Protein AF-0000000073453516 (afdb_homodimer)

pLDDT: mean 95.06, std 8.77, range [38.09, 98.88]

Nearest PDB structures (foldseek):
  3bzq-assembly1_A  TM=5.764E-01  e=5.643E-01  Mycobacterium tuberculosis H37Rv
  7alz-assembly1_B  TM=4.318E-01  e=1.010E-01  Komagataeibacter europaeus
  5fr7-assembly1_B  TM=3.869E-01  e=1.940E-01  Erwinia amylovora CFBP1430
  7qri-assembly1_B  TM=5.123E-01  e=1.961E+00  Homo sapiens
  7a1d-assembly1_A  TM=3.046E-01  e=2.184E-01  Mycolicibacterium smegmatis MC2 155

Sequence (218 aa):
MNHGVCSVSIKRNLRVAIQGRPSRGVGMEEIMFESLDQNGIALNMAEVAILPEEVPLFTKKLVDQGIIISALHNHWIFTEPNILYIHFQSVEPPLTFAKKTAAALSVLRMNHGVCSVSIKRNLRVAIQGRPSRGVGMEEIMFESLDQNGIALNMAEVAILPEEVPLFTKKLVDQGIIISALHNHWIFTEPNILYIHFQSVEPPLTFAKKTAAALSVLR

Foldseek 3Di:
DPPFKDKDKAADPDFKDAPRHTDRPPQIKMKMWGDQDPVQKTKIKIKGKADPVLPPQLVVLCVVLVWAWDDKACDGPRMVPDIIMTMTIDIGHPVSVVVSNVRSCVSPD/DPPFKDKDKAADPDFKDAPRHTDRPPQIKMKMWGDQDPVQKTKIKIKGKADPVLPVQLVVLCVVLVWAWDDKACDGPRMVPDIIMTMTIDIGHPVSVVVSNVRSCVSPD

Organism: Bacillus licheniformis (strain ATCC 14580 / DSM 13 / JCM 2505 / CCUG 7422 / NBRC 12200 / NCIMB 9375 / NCTC 10341 / NRRL NRS-1264 / Gibson 46) (NCBI:txid279010)

Secondary structure (DSSP, 8-state):
-BTTEEEEEEE-S--EEETTEEESSSSEEEEEEE---TTS-EEEEEEEEE-GGGHHHHHHHHHHTTPEEEEEE-S-SSEES--EEEEEEEEE-HHHHHHHHHHHHTT--/-BTTEEEEEEE-S--EEETTEEESSSSEEEEEEE---TTS-EEEEEEEEE-GGGHHHHHHHHHHTTPEEEEEE-S-SSEES--EEEEEEEEE-HHHHHHHHHHHHTT--

Solvent-accessible surface area (backbone atoms only — not comparable to full-atom values): 11783 Å² total; per-residue (Å²): 113,63,94,59,32,39,74,49,76,45,81,48,91,51,82,36,23,44,77,85,36,64,43,81,81,69,30,34,33,40,40,38,40,27,56,66,45,95,85,51,36,18,44,35,39,36,39,36,49,40,46,74,85,49,45,69,62,42,52,50,40,33,49,74,63,69,45,46,75,40,31,76,45,57,58,64,60,64,44,42,62,68,55,34,35,40,23,33,41,51,78,43,38,60,67,60,53,51,50,49,49,51,61,27,53,67,79,57,124,114,61,94,58,33,41,75,49,76,45,80,49,91,51,82,36,24,44,78,85,35,64,45,80,81,70,32,34,29,38,41,36,41,27,57,67,45,94,86,53,38,17,43,35,40,36,39,35,48,40,46,73,87,49,45,67,61,42,51,50,40,33,50,73,63,69,44,44,75,42,33,75,46,57,59,64,60,64,44,42,62,69,55,32,34,40,22,33,40,51,78,44,37,60,67,60,51,51,51,48,49,51,60,27,52,66,78,57,125

Radius of gyration: 17.34 Å; Cα contacts (8 Å, |Δi|>4): 447; chains: 2; bounding box: 36×48×37 Å

Structure (mmCIF, N/CA/C/O backbone):
data_AF-0000000073453516-model_v1
#
loop_
_entity.id
_entity.type
_entity.pdbx_description
1 polymer 'DUF1259 domain-containing protein'
#
loop_
_atom_site.group_PDB
_atom_site.id
_atom_site.type_symbol
_atom_site.label_atom_id
_atom_site.label_alt_id
_atom_site.label_comp_id
_atom_site.label_asym_id
_atom_site.label_entity_id
_atom_site.label_seq_id
_atom_site.pdbx_PDB_ins_code
_atom_site.Cartn_x
_atom_site.Cartn_y
_atom_site.Cartn_z
_atom_site.occupancy
_atom_site.B_iso_or_equiv
_atom_site.auth_seq_id
_atom_site.auth_comp_id
_atom_site.auth_asym_id
_atom_site.auth_atom_id
_atom_site.pdbx_PDB_model_num
ATOM 1 N N . MET A 1 1 ? 2.182 -0.282 -21.312 1 38.34 1 MET A N 1
ATOM 2 C CA . MET A 1 1 ? 3.211 -0.74 -20.375 1 38.34 1 MET A CA 1
ATOM 3 C C . MET A 1 1 ? 4.148 0.401 -20 1 38.34 1 MET A C 1
ATOM 5 O O . MET A 1 1 ? 4.727 1.051 -20.875 1 38.34 1 MET A O 1
ATOM 9 N N . ASN A 1 2 ? 4.074 0.951 -18.859 1 48.53 2 ASN A N 1
ATOM 10 C CA . ASN A 1 2 ? 4.914 2.086 -18.5 1 48.53 2 ASN A CA 1
ATOM 11 C C . ASN A 1 2 ? 6.211 1.633 -17.828 1 48.53 2 ASN A C 1
ATOM 13 O O . ASN A 1 2 ? 6.195 1.152 -16.703 1 48.53 2 ASN A O 1
ATOM 17 N N . HIS A 1 3 ? 7.312 1.873 -18.531 1 62.59 3 HIS A N 1
ATOM 18 C CA . HIS A 1 3 ? 8.672 1.586 -18.078 1 62.59 3 HIS A CA 1
ATOM 19 C C . HIS A 1 3 ? 8.797 0.142 -17.594 1 62.59 3 HIS A C 1
ATOM 21 O O . HIS A 1 3 ? 9.414 -0.122 -16.562 1 62.59 3 HIS A O 1
ATOM 27 N N . GLY A 1 4 ? 8.07 -0.744 -18.359 1 77.25 4 GLY A N 1
ATOM 28 C CA . GLY A 1 4 ? 8.188 -2.16 -18.062 1 77.25 4 GLY A CA 1
ATOM 29 C C . GLY A 1 4 ? 7.25 -2.613 -16.953 1 77.25 4 GLY A C 1
ATOM 30 O O . GLY A 1 4 ? 7.398 -3.713 -16.422 1 77.25 4 GLY A O 1
ATOM 31 N N . VAL A 1 5 ? 6.473 -1.762 -16.516 1 85.31 5 VAL A N 1
ATOM 32 C CA . VAL A 1 5 ? 5.484 -2.09 -15.492 1 85.31 5 VAL A CA 1
ATOM 33 C C . VAL A 1 5 ? 4.078 -2.025 -16.094 1 85.31 5 VAL A C 1
ATOM 35 O O . VAL A 1 5 ? 3.74 -1.066 -16.781 1 85.31 5 VAL A O 1
ATOM 38 N N . CYS A 1 6 ? 3.332 -3.037 -15.859 1 91.69 6 CYS A N 1
ATOM 39 C CA . CYS A 1 6 ? 1.908 -3.062 -16.172 1 91.69 6 CYS A CA 1
ATOM 40 C C . CYS A 1 6 ? 1.069 -3.203 -14.914 1 91.69 6 CYS A C 1
ATOM 42 O O . CYS A 1 6 ? 1.328 -4.078 -14.086 1 91.69 6 CYS A O 1
ATOM 44 N N . SER A 1 7 ? 0.13 -2.256 -14.758 1 91.81 7 SER A N 1
ATOM 45 C CA . SER A 1 7 ? -0.689 -2.297 -13.555 1 91.81 7 SER A CA 1
ATOM 46 C C . SER A 1 7 ? -2.168 -2.129 -13.883 1 91.81 7 SER A C 1
ATOM 48 O O . SER A 1 7 ? -2.525 -1.396 -14.805 1 91.81 7 SER A O 1
ATOM 50 N N . VAL A 1 8 ? -2.977 -2.818 -13.156 1 92.31 8 VAL A N 1
ATOM 51 C CA . VAL A 1 8 ? -4.43 -2.723 -13.25 1 92.31 8 VAL A CA 1
ATOM 52 C C . VAL A 1 8 ? -5.02 -2.453 -11.867 1 92.31 8 VAL A C 1
ATOM 54 O O . VAL A 1 8 ? -4.609 -3.066 -10.883 1 92.31 8 VAL A O 1
ATOM 57 N N . SER A 1 9 ? -5.875 -1.465 -11.766 1 90.75 9 SER A N 1
ATOM 58 C CA . SER A 1 9 ? -6.582 -1.142 -10.531 1 90.75 9 SER A CA 1
ATOM 59 C C . SER A 1 9 ? -8.086 -1.349 -10.68 1 90.75 9 SER A C 1
ATOM 61 O O . SER A 1 9 ? -8.688 -0.873 -11.641 1 90.75 9 SER A O 1
ATOM 63 N N . ILE A 1 10 ? -8.641 -2.053 -9.75 1 88.75 10 ILE A N 1
ATOM 64 C CA . ILE A 1 10 ? -10.078 -2.322 -9.742 1 88.75 10 ILE A CA 1
ATOM 65 C C . ILE A 1 10 ? -10.68 -1.889 -8.406 1 88.75 10 ILE A C 1
ATOM 67 O O . ILE A 1 10 ? -10.156 -2.232 -7.344 1 88.75 10 ILE A O 1
ATOM 71 N N . LYS A 1 11 ? -11.797 -1.174 -8.508 1 88.06 11 LYS A N 1
ATOM 72 C CA . LYS A 1 11 ? -12.461 -0.739 -7.285 1 88.06 11 LYS A CA 1
ATOM 73 C C . LYS A 1 11 ? -13.266 -1.876 -6.66 1 88.06 11 LYS A C 1
ATOM 75 O O . LYS A 1 11 ? -13.945 -2.625 -7.371 1 88.06 11 LYS A O 1
ATOM 80 N N . ARG A 1 12 ? -13.078 -1.986 -5.324 1 90.31 12 ARG A N 1
ATOM 81 C CA . ARG A 1 12 ? -13.984 -2.854 -4.57 1 90.31 12 ARG A CA 1
ATOM 82 C C . ARG A 1 12 ? -15.227 -2.094 -4.121 1 90.31 12 ARG A C 1
ATOM 84 O O . ARG A 1 12 ? -15.234 -0.861 -4.113 1 90.31 12 ARG A O 1
ATOM 91 N N . ASN A 1 13 ? -16.281 -2.811 -3.818 1 86.94 13 ASN A N 1
ATOM 92 C CA . ASN A 1 13 ? -17.5 -2.203 -3.297 1 86.94 13 ASN A CA 1
ATOM 93 C C . ASN A 1 13 ? -17.406 -1.979 -1.79 1 86.94 13 ASN A C 1
ATOM 95 O O . ASN A 1 13 ? -18.188 -2.553 -1.027 1 86.94 13 ASN A O 1
ATOM 99 N N . LEU A 1 14 ? -16.406 -1.237 -1.429 1 93.31 14 LEU A N 1
ATOM 100 C CA . LEU A 1 14 ? -16.203 -0.92 -0.019 1 93.31 14 LEU A CA 1
ATOM 101 C C . LEU A 1 14 ? -16.406 0.571 0.235 1 93.31 14 LEU A C 1
ATOM 103 O O . LEU A 1 14 ? -15.711 1.4 -0.361 1 93.31 14 LEU A O 1
ATOM 107 N N . ARG A 1 15 ? -17.422 0.953 1.027 1 93.75 15 ARG A N 1
ATOM 108 C CA . ARG A 1 15 ? -17.578 2.334 1.478 1 93.75 15 ARG A CA 1
ATOM 109 C C . ARG A 1 15 ? -16.797 2.576 2.77 1 93.75 15 ARG A C 1
ATOM 111 O O . ARG A 1 15 ? -17.188 2.096 3.834 1 93.75 15 ARG A O 1
ATOM 118 N N . VAL A 1 16 ? -15.75 3.309 2.607 1 96.75 16 VAL A N 1
ATOM 119 C CA . VAL A 1 16 ? -14.875 3.49 3.758 1 96.75 16 VAL A CA 1
ATOM 120 C C . VAL A 1 16 ? -14.758 4.977 4.09 1 96.75 16 VAL A C 1
ATOM 122 O O . VAL A 1 16 ? -14.641 5.812 3.191 1 96.75 16 VAL A O 1
ATOM 125 N N . ALA A 1 17 ? -14.867 5.254 5.363 1 98.06 17 ALA A N 1
ATOM 126 C CA . ALA A 1 17 ? -14.539 6.59 5.852 1 98.06 17 ALA A CA 1
ATOM 127 C C . ALA A 1 17 ? -13.305 6.559 6.754 1 98.06 17 ALA A C 1
ATOM 129 O O . ALA A 1 17 ? -13.109 5.605 7.508 1 98.06 17 ALA A O 1
ATOM 130 N N . ILE A 1 18 ? -12.5 7.551 6.613 1 98.38 18 ILE A N 1
ATOM 131 C CA . ILE A 1 18 ? -11.336 7.746 7.469 1 98.38 18 ILE A CA 1
ATOM 132 C C . ILE A 1 18 ? -11.43 9.109 8.156 1 98.38 18 ILE A C 1
ATOM 134 O O . ILE A 1 18 ? -11.531 10.141 7.492 1 98.38 18 ILE A O 1
ATOM 138 N N . GLN A 1 19 ? -11.391 9.07 9.547 1 98.12 19 GLN A N 1
ATOM 139 C CA . GLN A 1 19 ? -11.562 10.289 10.336 1 98.12 19 GLN A CA 1
ATOM 140 C C . GLN A 1 19 ? -12.812 11.055 9.914 1 98.12 19 GLN A C 1
ATOM 142 O O . GLN A 1 19 ? -12.789 12.273 9.773 1 98.12 19 GLN A O 1
ATOM 147 N N . GLY A 1 20 ? -13.812 10.281 9.617 1 97.19 20 GLY A N 1
ATOM 148 C CA . GLY A 1 20 ? -15.133 10.828 9.328 1 97.19 20 GLY A CA 1
ATOM 149 C C . GLY A 1 20 ? -15.281 11.305 7.895 1 97.19 20 GLY A C 1
ATOM 150 O O . GLY A 1 20 ? -16.312 11.852 7.52 1 97.19 20 GLY A O 1
ATOM 151 N N . ARG A 1 21 ? -14.344 11.141 7.082 1 97.62 21 ARG A N 1
ATOM 152 C CA . ARG A 1 21 ? -14.391 11.578 5.688 1 97.62 21 ARG A CA 1
ATOM 153 C C . ARG A 1 21 ? -14.391 10.383 4.742 1 97.62 21 ARG A C 1
ATOM 155 O O . ARG A 1 21 ? -13.578 9.461 4.887 1 97.62 21 ARG A O 1
ATOM 162 N N . PRO A 1 22 ? -15.281 10.453 3.768 1 96 22 PRO A N 1
ATOM 163 C CA . PRO A 1 22 ? -15.312 9.328 2.83 1 96 22 PRO A CA 1
ATOM 164 C C . PRO A 1 22 ? -14.047 9.227 1.982 1 96 22 PRO A C 1
ATOM 166 O O . PRO A 1 22 ? -13.477 10.242 1.595 1 96 22 PRO A O 1
ATOM 169 N N . SER A 1 23 ? -13.648 7.996 1.751 1 95.5 23 SER A N 1
ATOM 170 C CA . SER A 1 23 ? -12.516 7.742 0.865 1 95.5 23 SER A CA 1
ATOM 171 C C . SER A 1 23 ? -12.906 6.828 -0.289 1 95.5 23 SER A C 1
ATOM 173 O O . SER A 1 23 ? -13.586 5.82 -0.084 1 95.5 23 SER A O 1
ATOM 175 N N . ARG A 1 24 ? -12.477 7.133 -1.442 1 89.62 24 ARG A N 1
ATOM 176 C CA . ARG A 1 24 ? -12.695 6.305 -2.623 1 89.62 24 ARG A CA 1
ATOM 177 C C . ARG A 1 24 ? -11.406 5.625 -3.064 1 89.62 24 ARG A C 1
ATOM 179 O O . ARG A 1 24 ? -11.438 4.676 -3.85 1 89.62 24 ARG A O 1
ATOM 186 N N . GLY A 1 25 ? -10.367 6.074 -2.504 1 89.75 25 GLY A N 1
ATOM 187 C CA . GLY A 1 25 ? -9.078 5.613 -2.986 1 89.75 25 GLY A CA 1
ATOM 188 C C . GLY A 1 25 ? -8.516 4.461 -2.174 1 89.75 25 GLY A C 1
ATOM 189 O O . GLY A 1 25 ? -7.52 3.852 -2.561 1 89.75 25 GLY A O 1
ATOM 190 N N . VAL A 1 26 ? -9.211 4.094 -1.088 1 93.94 26 VAL A N 1
ATOM 191 C CA . VAL A 1 26 ? -8.539 3.174 -0.171 1 93.94 26 VAL A CA 1
ATOM 192 C C . VAL A 1 26 ? -9.148 1.778 -0.306 1 93.94 26 VAL A C 1
ATOM 194 O O . VAL A 1 26 ? -8.609 0.807 0.233 1 93.94 26 VAL A O 1
ATOM 197 N N . GLY A 1 27 ? -10.273 1.682 -0.968 1 91.94 27 GLY A N 1
ATOM 198 C CA . GLY A 1 27 ? -10.938 0.40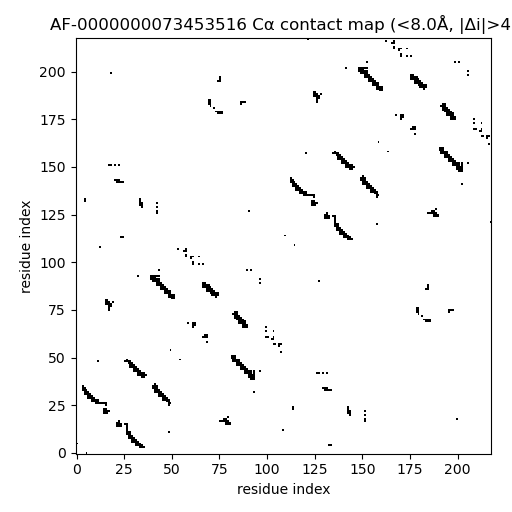1 -1.158 1 91.94 27 GLY A CA 1
ATOM 199 C C . GLY A 1 27 ? -10.727 -0.18 -2.543 1 91.94 27 GLY A C 1
ATOM 200 O O . GLY A 1 27 ? -11.68 -0.322 -3.314 1 91.94 27 GLY A O 1
ATOM 201 N N . MET A 1 28 ? -9.5 -0.542 -2.844 1 90.06 28 MET A N 1
ATOM 202 C CA . MET A 1 28 ? -9.195 -0.972 -4.207 1 90.06 28 MET A CA 1
ATOM 203 C C . MET A 1 28 ? -8.414 -2.279 -4.203 1 90.06 28 MET A C 1
ATOM 205 O O . MET A 1 28 ? -7.953 -2.729 -3.154 1 90.06 28 MET A O 1
ATOM 209 N N . GLU A 1 29 ? -8.383 -2.932 -5.297 1 94.44 29 GLU A N 1
ATOM 210 C CA . GLU A 1 29 ? -7.434 -3.986 -5.645 1 94.44 29 GLU A CA 1
ATOM 211 C C . GLU A 1 29 ? -6.488 -3.533 -6.754 1 94.44 29 GLU A C 1
ATOM 213 O O . GLU A 1 29 ? -6.918 -2.891 -7.715 1 94.44 29 GLU A O 1
ATOM 218 N N . GLU A 1 30 ? -5.281 -3.762 -6.551 1 95.75 30 GLU A N 1
ATOM 219 C CA . GLU A 1 30 ? -4.277 -3.43 -7.555 1 95.75 30 GLU A CA 1
ATOM 220 C C . GLU A 1 30 ? -3.406 -4.637 -7.887 1 95.75 30 GLU A C 1
ATOM 222 O O . GLU A 1 30 ? -2.93 -5.332 -6.984 1 95.75 30 GLU A O 1
ATOM 227 N N . ILE A 1 31 ? -3.25 -4.91 -9.164 1 97.44 31 ILE A N 1
ATOM 228 C CA . ILE A 1 31 ? -2.367 -5.961 -9.656 1 97.44 31 ILE A CA 1
ATOM 229 C C . ILE A 1 31 ? -1.281 -5.352 -10.547 1 97.44 31 ILE A C 1
ATOM 231 O O . ILE A 1 31 ? -1.567 -4.496 -11.391 1 97.44 31 ILE A O 1
ATOM 235 N N . MET A 1 32 ? -0.05 -5.742 -10.328 1 96.88 32 MET A N 1
ATOM 236 C CA . MET A 1 32 ? 1.088 -5.172 -11.047 1 96.88 32 MET A CA 1
ATOM 237 C C . MET A 1 32 ? 1.998 -6.27 -11.586 1 96.88 32 MET A C 1
ATOM 239 O O . MET A 1 32 ? 2.256 -7.262 -10.906 1 96.88 32 MET A O 1
ATOM 243 N N . PHE A 1 33 ? 2.432 -6.18 -12.82 1 97.75 33 PHE A N 1
ATOM 244 C CA . PHE A 1 33 ? 3.387 -7.066 -13.477 1 97.75 33 PHE A CA 1
ATOM 245 C C . PHE A 1 33 ? 4.641 -6.301 -13.891 1 97.75 33 PHE A C 1
ATOM 247 O O . PHE A 1 33 ? 4.555 -5.27 -14.562 1 97.75 33 PHE A O 1
ATOM 254 N N . GLU A 1 34 ? 5.777 -6.863 -13.508 1 97.31 34 GLU A N 1
ATOM 255 C CA . GLU A 1 34 ? 7.031 -6.18 -13.812 1 97.31 34 GLU A CA 1
ATOM 256 C C . GLU A 1 34 ? 8.109 -7.168 -14.258 1 97.31 34 GLU A C 1
ATOM 258 O O . GLU A 1 34 ? 7.996 -8.367 -14.008 1 97.31 34 GLU A O 1
ATOM 263 N N . SER A 1 35 ? 9.133 -6.574 -14.906 1 97.25 35 SER A N 1
ATOM 264 C CA . SER A 1 35 ? 10.367 -7.297 -15.203 1 97.25 35 SER A CA 1
ATOM 265 C C . SER A 1 35 ? 10.086 -8.594 -15.953 1 97.25 35 SER A C 1
ATOM 267 O O . SER A 1 35 ? 10.562 -9.656 -15.562 1 97.25 35 SER A O 1
ATOM 269 N N . LEU A 1 36 ? 9.211 -8.477 -16.953 1 97.12 36 LEU A N 1
ATOM 270 C CA . LEU A 1 36 ? 8.961 -9.609 -17.828 1 97.12 36 LEU A CA 1
ATOM 271 C C . LEU A 1 36 ? 10.227 -9.992 -18.594 1 97.12 36 LEU A C 1
ATOM 273 O O . LEU A 1 36 ? 10.836 -9.141 -19.25 1 97.12 36 LEU A O 1
ATOM 277 N N . ASP A 1 37 ? 10.586 -11.25 -18.5 1 96.94 37 ASP A N 1
ATOM 278 C CA . ASP A 1 37 ? 11.82 -11.633 -19.172 1 96.94 37 ASP A CA 1
ATOM 279 C C . ASP A 1 37 ? 11.531 -12.383 -20.469 1 96.94 37 ASP A C 1
ATOM 281 O O . ASP A 1 37 ? 10.375 -12.508 -20.875 1 96.94 37 ASP A O 1
ATOM 285 N N . GLN A 1 38 ? 12.539 -12.812 -21.078 1 97.06 38 GLN A N 1
ATOM 286 C CA . GLN A 1 38 ? 12.43 -13.422 -22.406 1 97.06 38 GLN A CA 1
ATOM 287 C C . GLN A 1 38 ? 11.727 -14.773 -22.328 1 97.06 38 GLN A C 1
ATOM 289 O O . GLN A 1 38 ? 11.25 -15.281 -23.344 1 97.06 38 GLN A O 1
ATOM 294 N N . ASN A 1 39 ? 11.734 -15.359 -21.219 1 97.88 39 ASN A N 1
ATOM 295 C CA . ASN A 1 39 ? 11.086 -16.656 -21.047 1 97.88 39 ASN A CA 1
ATOM 296 C C . ASN A 1 39 ? 9.625 -16.5 -20.625 1 97.88 39 ASN A C 1
ATOM 298 O O . ASN A 1 39 ? 8.953 -17.484 -20.328 1 97.88 39 ASN A O 1
ATOM 302 N N . GLY A 1 40 ? 9.141 -15.32 -20.578 1 97.75 40 GLY A N 1
ATOM 303 C CA . GLY A 1 40 ? 7.746 -15.047 -20.266 1 97.75 40 GLY A CA 1
ATOM 304 C C . GLY A 1 40 ? 7.461 -15.062 -18.781 1 97.75 40 GLY A C 1
ATOM 305 O O . GLY A 1 40 ? 6.32 -15.281 -18.359 1 97.75 40 GLY A O 1
ATOM 306 N N . ILE A 1 41 ? 8.539 -14.93 -18 1 98.31 41 ILE A N 1
ATOM 307 C CA . ILE A 1 41 ? 8.414 -14.93 -16.547 1 98.31 41 ILE A CA 1
ATOM 308 C C . ILE A 1 41 ? 8.5 -13.5 -16.016 1 98.31 41 ILE A C 1
ATOM 310 O O . ILE A 1 41 ? 9.344 -12.711 -16.469 1 98.31 41 ILE A O 1
ATOM 314 N N . ALA A 1 42 ? 7.621 -13.195 -15.031 1 98.44 42 ALA A N 1
ATOM 315 C CA . ALA A 1 42 ? 7.566 -11.844 -14.492 1 98.44 42 ALA A CA 1
ATOM 316 C C . ALA A 1 42 ? 7.504 -11.867 -12.969 1 98.44 42 ALA A C 1
ATOM 318 O O . ALA A 1 42 ? 7.238 -12.906 -12.367 1 98.44 42 ALA A O 1
ATOM 319 N N . LEU A 1 43 ? 7.863 -10.727 -12.383 1 98.62 43 LEU A N 1
ATOM 320 C CA . LEU A 1 43 ? 7.492 -10.43 -11 1 98.62 43 LEU A CA 1
ATOM 321 C C . LEU A 1 43 ? 6.047 -9.938 -10.922 1 98.62 43 LEU A C 1
ATOM 323 O O . LEU A 1 43 ? 5.703 -8.914 -11.508 1 98.62 43 LEU A O 1
ATOM 327 N N . ASN A 1 44 ? 5.195 -10.695 -10.273 1 98.62 44 ASN A N 1
ATOM 328 C CA . ASN A 1 44 ? 3.779 -10.383 -10.133 1 98.62 44 ASN A CA 1
ATOM 329 C C . ASN A 1 44 ? 3.436 -9.992 -8.695 1 98.62 44 ASN A C 1
ATOM 331 O O . ASN A 1 44 ? 3.822 -10.68 -7.75 1 98.62 44 ASN A O 1
ATOM 335 N N . MET A 1 45 ? 2.74 -8.898 -8.539 1 98.5 45 MET A N 1
ATOM 336 C CA . MET A 1 45 ? 2.389 -8.375 -7.223 1 98.5 45 MET A CA 1
ATOM 337 C C . MET A 1 45 ? 0.938 -7.906 -7.191 1 98.5 45 MET A C 1
ATOM 339 O O . MET A 1 45 ? 0.418 -7.418 -8.195 1 98.5 45 MET A O 1
ATOM 343 N N . ALA A 1 46 ? 0.338 -8.07 -5.984 1 98.44 46 ALA A N 1
ATOM 344 C CA . ALA A 1 46 ? -1.033 -7.582 -5.852 1 98.44 46 ALA A CA 1
ATOM 345 C C . ALA A 1 46 ? -1.318 -7.121 -4.426 1 98.44 46 ALA A C 1
ATOM 347 O O . ALA A 1 46 ? -0.696 -7.602 -3.477 1 98.44 46 ALA A O 1
ATOM 348 N N . GLU A 1 47 ? -2.146 -6.215 -4.32 1 98.12 47 GLU A N 1
ATOM 349 C CA . GLU A 1 47 ? -2.719 -5.703 -3.08 1 98.12 47 GLU A CA 1
ATOM 350 C C . GLU A 1 47 ? -4.242 -5.66 -3.152 1 98.12 47 GLU A C 1
ATOM 352 O O . GLU A 1 47 ? -4.812 -5.172 -4.133 1 98.12 47 GLU A O 1
ATOM 357 N N . VAL A 1 48 ? -4.891 -6.16 -2.119 1 98.06 48 VAL A N 1
ATOM 358 C CA . VAL A 1 48 ? -6.348 -6.137 -2.055 1 98.06 48 VAL A CA 1
ATOM 359 C C . VAL A 1 48 ? -6.797 -5.574 -0.706 1 98.06 48 VAL A C 1
ATOM 361 O O . VAL A 1 48 ? -6.441 -6.113 0.345 1 98.06 48 VAL A O 1
ATOM 364 N N . ALA A 1 49 ? -7.5 -4.469 -0.746 1 97.69 49 ALA A N 1
ATOM 365 C CA . ALA A 1 49 ? -8.219 -4.039 0.452 1 97.69 49 ALA A CA 1
ATOM 366 C C . ALA A 1 49 ? -9.273 -5.062 0.858 1 97.69 49 ALA A C 1
ATOM 368 O O . ALA A 1 49 ? -10.062 -5.512 0.026 1 97.69 49 ALA A O 1
ATOM 369 N N . ILE A 1 50 ? -9.344 -5.422 2.113 1 97.75 50 ILE A N 1
ATOM 370 C CA . ILE A 1 50 ? -10.164 -6.562 2.5 1 97.75 50 ILE A CA 1
ATOM 371 C C . ILE A 1 50 ? -10.781 -6.316 3.875 1 97.75 50 ILE A C 1
ATOM 373 O O . ILE A 1 50 ? -10.148 -5.715 4.746 1 97.75 50 ILE A O 1
ATOM 377 N N . LEU A 1 51 ? -11.984 -6.785 4.078 1 97.5 51 LEU A N 1
ATOM 378 C CA . LEU A 1 51 ? -12.617 -6.754 5.395 1 97.5 51 LEU A CA 1
ATOM 379 C C . LEU A 1 51 ? -12.102 -7.891 6.27 1 97.5 51 LEU A C 1
ATOM 381 O O . LEU A 1 51 ? -11.812 -8.984 5.773 1 97.5 51 LEU A O 1
ATOM 385 N N . PRO A 1 52 ? -12.047 -7.621 7.617 1 98 52 PRO A N 1
ATOM 386 C CA . PRO A 1 52 ? -11.547 -8.664 8.516 1 98 52 PRO A CA 1
ATOM 387 C C . PRO A 1 52 ? -12.258 -10 8.336 1 98 52 PRO A C 1
ATOM 389 O O . PRO A 1 52 ? -11.617 -11.055 8.352 1 98 52 PRO A O 1
ATOM 392 N N . GLU A 1 53 ? -13.516 -9.992 8.078 1 97.69 53 GLU A N 1
ATOM 393 C CA . GLU A 1 53 ? -14.281 -11.227 7.973 1 97.69 53 GLU A CA 1
ATOM 394 C C . GLU A 1 53 ? -13.938 -11.992 6.695 1 97.69 53 GLU A C 1
ATOM 396 O O . GLU A 1 53 ? -14.227 -13.18 6.578 1 97.69 53 GLU A O 1
ATOM 401 N N . GLU A 1 54 ? -13.406 -11.344 5.758 1 98 54 GLU A N 1
ATOM 402 C CA . GLU A 1 54 ? -13.07 -11.953 4.477 1 98 54 GLU A CA 1
ATOM 403 C C . GLU A 1 54 ? -11.703 -12.633 4.535 1 98 54 GLU A C 1
ATOM 405 O O . GLU A 1 54 ? -11.375 -13.453 3.668 1 98 54 GLU A O 1
ATOM 410 N N . VAL A 1 55 ? -10.891 -12.352 5.504 1 98.56 55 VAL A N 1
ATOM 411 C CA . VAL A 1 55 ? -9.477 -12.688 5.547 1 98.56 55 VAL A CA 1
ATOM 412 C C . VAL A 1 55 ? -9.305 -14.203 5.543 1 98.56 55 VAL A C 1
ATOM 414 O O . VAL A 1 55 ? -8.547 -14.75 4.734 1 98.56 55 VAL A O 1
ATOM 417 N N . PRO A 1 56 ? -10.016 -14.945 6.434 1 98.44 56 PRO A N 1
ATOM 418 C CA . PRO A 1 56 ? -9.734 -16.391 6.5 1 98.44 56 PRO A CA 1
ATOM 419 C C . PRO A 1 56 ? -9.977 -17.094 5.168 1 98.44 56 PRO A C 1
ATOM 421 O O . PRO A 1 56 ? -9.109 -17.828 4.691 1 98.44 56 PRO A O 1
ATOM 424 N N . LEU A 1 57 ? -11.094 -16.812 4.539 1 98.5 57 LEU A N 1
ATOM 425 C CA . LEU A 1 57 ? -11.422 -17.531 3.311 1 98.5 57 LEU A CA 1
ATOM 426 C C . LEU A 1 57 ? -10.523 -17.078 2.164 1 98.5 57 LEU A C 1
ATOM 428 O O . LEU A 1 57 ? -10.078 -17.906 1.357 1 98.5 57 LEU A O 1
ATOM 432 N N . PHE A 1 58 ? -10.25 -15.805 2.041 1 98.75 58 PHE A N 1
ATOM 433 C CA . PHE A 1 58 ? -9.414 -15.297 0.965 1 98.75 58 PHE A CA 1
ATOM 434 C C . PHE A 1 58 ? -7.992 -15.836 1.084 1 98.75 58 PHE A C 1
ATOM 436 O O . PHE A 1 58 ? -7.383 -16.219 0.083 1 98.75 58 PHE A O 1
ATOM 443 N N . THR A 1 59 ? -7.449 -15.859 2.285 1 98.75 59 THR A N 1
ATOM 444 C CA . THR A 1 59 ? -6.113 -16.406 2.514 1 98.75 59 THR A CA 1
ATOM 445 C C . THR A 1 59 ? -6.047 -17.875 2.1 1 98.75 59 THR A C 1
ATOM 447 O O . THR A 1 59 ? -5.09 -18.297 1.449 1 98.75 59 THR A O 1
ATOM 450 N N . LYS A 1 60 ? -7.043 -18.594 2.48 1 98.62 60 LYS A N 1
ATOM 451 C CA . LYS A 1 60 ? -7.086 -20 2.104 1 98.62 60 LYS A CA 1
ATOM 452 C C . LYS A 1 60 ? -7.059 -20.172 0.586 1 98.62 60 LYS A C 1
ATOM 454 O O . LYS A 1 60 ? -6.336 -21.016 0.061 1 98.62 60 LYS A O 1
ATOM 459 N N . LYS A 1 61 ? -7.82 -19.359 -0.111 1 98.62 61 LYS A N 1
ATOM 460 C CA . LYS A 1 61 ? -7.902 -19.469 -1.564 1 98.62 61 LYS A CA 1
ATOM 461 C C . LYS A 1 61 ? -6.566 -19.125 -2.219 1 98.62 61 LYS A C 1
ATOM 463 O O . LYS A 1 61 ? -6.16 -19.781 -3.186 1 98.62 61 LYS A O 1
ATOM 468 N N . LEU A 1 62 ? -5.875 -18.125 -1.708 1 98.75 62 LEU A N 1
ATOM 469 C CA . LEU A 1 62 ? -4.559 -17.766 -2.223 1 98.75 62 LEU A CA 1
ATOM 470 C C . LEU A 1 62 ? -3.574 -18.922 -2.047 1 98.75 62 LEU A C 1
ATOM 472 O O . LEU A 1 62 ? -2.867 -19.281 -2.986 1 98.75 62 LEU A O 1
ATOM 476 N N . VAL A 1 63 ? -3.604 -19.5 -0.859 1 98.31 63 VAL A N 1
ATOM 477 C CA . VAL A 1 63 ? -2.674 -20.578 -0.541 1 98.31 63 VAL A CA 1
ATOM 478 C C . VAL A 1 63 ? -2.994 -21.797 -1.394 1 98.31 63 VAL A C 1
ATOM 480 O O . VAL A 1 63 ? -2.088 -22.469 -1.89 1 98.31 63 VAL A O 1
ATOM 483 N N . ASP A 1 64 ? -4.262 -22.031 -1.575 1 98 64 ASP A N 1
ATOM 484 C CA . ASP A 1 64 ? -4.684 -23.141 -2.418 1 98 64 ASP A CA 1
ATOM 485 C C . ASP A 1 64 ? -4.152 -22.984 -3.842 1 98 64 ASP A C 1
ATOM 487 O O . ASP A 1 64 ? -3.928 -23.969 -4.539 1 98 64 ASP A O 1
ATOM 491 N N . GLN A 1 65 ? -3.992 -21.781 -4.262 1 97.94 65 GLN A N 1
ATOM 492 C CA . GLN A 1 65 ? -3.516 -21.516 -5.613 1 97.94 65 GLN A CA 1
ATOM 493 C C . GLN A 1 65 ? -1.991 -21.5 -5.672 1 97.94 65 GLN A C 1
ATOM 495 O O . GLN A 1 65 ? -1.405 -21.25 -6.727 1 97.94 65 GLN A O 1
ATOM 500 N N . GLY A 1 66 ? -1.361 -21.641 -4.516 1 97.94 66 GLY A N 1
ATOM 501 C CA . GLY A 1 66 ? 0.092 -21.641 -4.457 1 97.94 66 GLY A CA 1
ATOM 502 C C . GLY A 1 66 ? 0.696 -20.25 -4.484 1 97.94 66 GLY A C 1
ATOM 503 O O . GLY A 1 66 ? 1.843 -20.078 -4.902 1 97.94 66 GLY A O 1
ATOM 504 N N . ILE A 1 67 ? -0.085 -19.312 -4.129 1 98.44 67 ILE A N 1
ATOM 505 C CA . ILE A 1 67 ? 0.37 -17.938 -4.133 1 98.44 67 ILE A CA 1
ATOM 506 C C . ILE A 1 67 ? 1.007 -17.594 -2.785 1 98.44 67 ILE A C 1
ATOM 508 O O . ILE A 1 67 ? 0.505 -18 -1.735 1 98.44 67 ILE A O 1
ATOM 512 N N . ILE A 1 68 ? 2.111 -16.859 -2.816 1 98.69 68 ILE A N 1
ATOM 513 C CA . ILE A 1 68 ? 2.787 -16.422 -1.604 1 98.69 68 ILE A CA 1
ATOM 514 C C . ILE A 1 68 ? 2.088 -15.18 -1.05 1 98.69 68 ILE A C 1
ATOM 516 O O . ILE A 1 68 ? 2.014 -14.148 -1.722 1 98.69 68 ILE A O 1
ATOM 520 N N . ILE A 1 69 ? 1.606 -15.305 0.146 1 98.88 69 ILE A N 1
ATOM 521 C CA . ILE A 1 69 ? 1.118 -14.133 0.867 1 98.88 69 ILE A CA 1
ATOM 522 C C . ILE A 1 69 ? 2.289 -13.414 1.535 1 98.88 69 ILE A C 1
ATOM 524 O O . ILE A 1 69 ? 2.994 -13.992 2.361 1 98.88 69 ILE A O 1
ATOM 528 N N . SER A 1 70 ? 2.457 -12.117 1.184 1 98.81 70 SER A N 1
ATOM 529 C CA . SER A 1 70 ? 3.664 -11.438 1.635 1 98.81 70 SER A CA 1
ATOM 530 C C . SER A 1 70 ? 3.381 -10.562 2.852 1 98.81 70 SER A C 1
ATOM 532 O O . SER A 1 70 ? 4.297 -10.219 3.604 1 98.81 70 SER A O 1
ATOM 534 N N . ALA A 1 71 ? 2.139 -10.117 3.02 1 98.81 71 ALA A N 1
ATOM 535 C CA . ALA A 1 71 ? 1.811 -9.312 4.195 1 98.81 71 ALA A CA 1
ATOM 536 C C . ALA A 1 71 ? 0.3 -9.219 4.387 1 98.81 71 ALA A C 1
ATOM 538 O O . ALA A 1 71 ? -0.465 -9.328 3.428 1 98.81 71 ALA A O 1
ATOM 539 N N . LEU A 1 72 ? -0.148 -9.008 5.566 1 98.81 72 LEU A N 1
ATOM 540 C CA . LEU A 1 72 ? -1.494 -8.648 5.996 1 98.81 72 LEU A CA 1
ATOM 541 C C . LEU A 1 72 ? -1.448 -7.613 7.109 1 98.81 72 LEU A C 1
ATOM 543 O O . LEU A 1 72 ? -0.938 -7.887 8.195 1 98.81 72 LEU A O 1
ATOM 547 N N . HIS A 1 73 ? -1.932 -6.414 6.762 1 98.69 73 HIS A N 1
ATOM 548 C CA . HIS A 1 73 ? -1.829 -5.324 7.727 1 98.69 73 HIS A CA 1
ATOM 549 C C . HIS A 1 73 ? -2.742 -4.164 7.348 1 98.69 73 HIS A C 1
ATOM 551 O O . HIS A 1 73 ? -3.426 -4.215 6.32 1 98.69 73 HIS A O 1
ATOM 557 N N . ASN A 1 74 ? -2.873 -3.189 8.219 1 98.31 74 ASN A N 1
ATOM 558 C CA . ASN A 1 74 ? -3.609 -1.975 7.891 1 98.31 74 ASN A CA 1
ATOM 559 C C . ASN A 1 74 ? -2.697 -0.917 7.273 1 98.31 74 ASN A C 1
ATOM 561 O O . ASN A 1 74 ? -1.483 -0.938 7.484 1 98.31 74 ASN A O 1
ATOM 565 N N . HIS A 1 75 ? -3.244 0.042 6.57 1 98.62 75 HIS A N 1
ATOM 566 C CA . HIS A 1 75 ? -2.529 1.226 6.105 1 98.62 75 HIS A CA 1
ATOM 567 C C . HIS A 1 75 ? -2.936 2.461 6.898 1 98.62 75 HIS A C 1
ATOM 569 O O . HIS A 1 75 ? -2.125 3.369 7.102 1 98.62 75 HIS A O 1
ATOM 575 N N . TRP A 1 76 ? -4.191 2.545 7.316 1 98.62 76 TRP A N 1
ATOM 576 C CA . TRP A 1 76 ? -4.797 3.742 7.891 1 98.62 76 TRP A CA 1
ATOM 577 C C . TRP A 1 76 ? -5.414 3.439 9.25 1 98.62 76 TRP A C 1
ATOM 579 O O . TRP A 1 76 ? -5.777 2.297 9.539 1 98.62 76 TRP A O 1
ATOM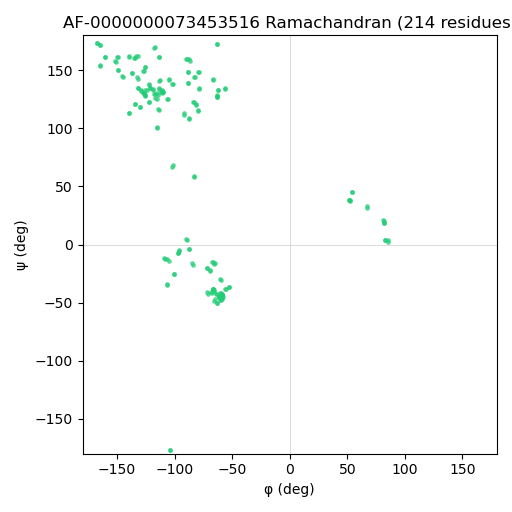 589 N N . ILE A 1 77 ? -5.48 4.469 10.086 1 98.5 77 ILE A N 1
ATOM 590 C CA . ILE A 1 77 ? -6.184 4.324 11.359 1 98.5 77 ILE A CA 1
ATOM 591 C C . ILE A 1 77 ?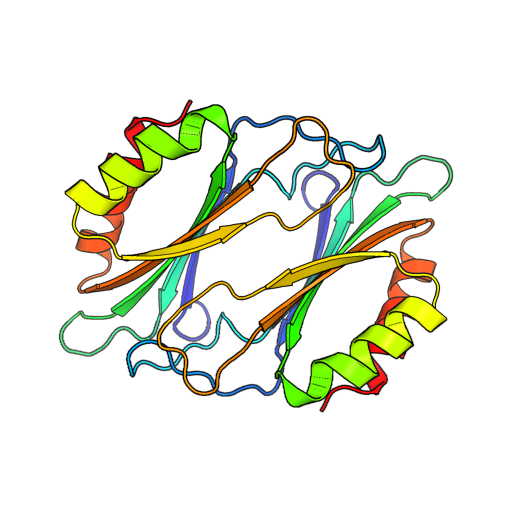 -7.426 5.215 11.367 1 98.5 77 ILE A C 1
ATOM 593 O O . ILE A 1 77 ? -7.59 6.07 10.492 1 98.5 77 ILE A O 1
ATOM 597 N N . PHE A 1 78 ? -8.391 4.961 12.258 1 98.25 78 PHE A N 1
ATOM 598 C CA . PHE A 1 78 ? -9.664 5.656 12.391 1 98.25 78 PHE A CA 1
ATOM 599 C C . PHE A 1 78 ? -10.547 5.398 11.18 1 98.25 78 PHE A C 1
ATOM 601 O O . PHE A 1 78 ? -11.242 6.301 10.703 1 98.25 78 PHE A O 1
ATOM 608 N N . THR A 1 79 ? -10.398 4.242 10.656 1 98.25 79 THR A N 1
ATOM 609 C CA . THR A 1 79 ? -11.211 3.812 9.523 1 98.25 79 THR A CA 1
ATOM 610 C C . THR A 1 79 ? -12.555 3.273 10 1 98.25 79 THR A C 1
ATOM 612 O O . THR A 1 79 ? -12.633 2.627 11.047 1 98.25 79 THR A O 1
ATOM 615 N N . GLU A 1 80 ? -13.555 3.543 9.203 1 97.81 80 GLU A N 1
ATOM 616 C CA . GLU A 1 80 ? -14.875 2.947 9.398 1 97.81 80 GLU A CA 1
ATOM 617 C C . GLU A 1 80 ? -15.445 2.434 8.078 1 97.81 80 GLU A C 1
ATOM 619 O O . GLU A 1 80 ? -15.758 3.221 7.184 1 97.81 80 GLU A O 1
ATOM 624 N N . PRO A 1 81 ? -15.75 1.136 7.984 1 97.5 81 PRO A N 1
ATOM 625 C CA . PRO A 1 81 ? -15.312 0.074 8.898 1 97.5 81 PRO A CA 1
ATOM 626 C C . PRO A 1 81 ? -13.797 -0.112 8.898 1 97.5 81 PRO A C 1
ATOM 628 O O . PRO A 1 81 ? -13.094 0.53 8.125 1 97.5 81 PRO A O 1
ATOM 631 N N . ASN A 1 82 ? -13.352 -0.968 9.828 1 97.31 82 ASN A N 1
ATOM 632 C CA . ASN A 1 82 ? -11.961 -1.41 9.781 1 97.31 82 ASN A CA 1
ATOM 633 C C . ASN A 1 82 ? -11.664 -2.197 8.508 1 97.31 82 ASN A C 1
ATOM 635 O O . ASN A 1 82 ? -12.422 -3.096 8.141 1 97.31 82 ASN A O 1
ATOM 639 N N . ILE A 1 83 ? -10.633 -1.792 7.84 1 97.5 83 ILE A N 1
ATOM 640 C CA . ILE A 1 83 ? -10.203 -2.531 6.656 1 97.5 83 ILE A CA 1
ATOM 641 C C . ILE A 1 83 ? -8.727 -2.881 6.773 1 97.5 83 ILE A C 1
ATOM 643 O O . ILE A 1 83 ? -7.965 -2.178 7.445 1 97.5 83 ILE A O 1
ATOM 647 N N . LEU A 1 84 ? -8.383 -3.973 6.184 1 98.44 84 LEU A N 1
ATOM 648 C CA . LEU A 1 84 ? -7.004 -4.445 6.074 1 98.44 84 LEU A CA 1
ATOM 649 C C . LEU A 1 84 ? -6.57 -4.531 4.617 1 98.44 84 LEU A C 1
ATOM 651 O O . LEU A 1 84 ? -7.383 -4.336 3.711 1 98.44 84 LEU A O 1
ATOM 655 N N . TYR A 1 85 ? -5.285 -4.727 4.457 1 98.56 85 TYR A N 1
ATOM 656 C CA . TYR A 1 85 ? -4.711 -4.953 3.135 1 98.56 85 TYR A CA 1
ATOM 657 C C . TYR A 1 85 ? -3.904 -6.246 3.107 1 98.56 85 TYR A C 1
ATOM 659 O O . TYR A 1 85 ? -3.045 -6.469 3.963 1 98.56 85 TYR A O 1
ATOM 667 N N . ILE A 1 86 ? -4.234 -7.043 2.152 1 98.81 86 ILE A N 1
ATOM 668 C CA . ILE A 1 86 ? -3.445 -8.25 1.942 1 98.81 86 ILE A CA 1
ATOM 669 C C . ILE A 1 86 ? -2.572 -8.086 0.699 1 98.81 86 ILE A C 1
ATOM 671 O O . ILE A 1 86 ? -3.053 -7.652 -0.351 1 98.81 86 ILE A O 1
ATOM 675 N N . HIS A 1 87 ? -1.31 -8.273 0.813 1 98.81 87 HIS A N 1
ATOM 676 C CA . HIS A 1 87 ? -0.344 -8.266 -0.28 1 98.81 87 HIS A CA 1
ATOM 677 C C . HIS A 1 87 ? 0.107 -9.68 -0.622 1 98.81 87 HIS A C 1
ATOM 679 O O . HIS A 1 87 ? 0.313 -10.508 0.273 1 98.81 87 HIS A O 1
ATOM 685 N N . PHE A 1 88 ? 0.297 -9.953 -1.85 1 98.88 88 PHE A N 1
ATOM 686 C CA . PHE A 1 88 ? 0.777 -11.266 -2.281 1 98.88 88 PHE A CA 1
ATOM 687 C C . PHE A 1 88 ? 1.556 -11.148 -3.588 1 98.88 88 PHE A C 1
ATOM 689 O O . PHE A 1 88 ? 1.432 -10.156 -4.305 1 98.88 88 PHE A O 1
ATOM 696 N N . GLN A 1 89 ? 2.404 -12.156 -3.809 1 98.81 89 GLN A N 1
ATOM 697 C CA . GLN A 1 89 ? 3.375 -12.039 -4.891 1 98.81 89 GLN A CA 1
ATOM 698 C C . GLN A 1 89 ? 3.725 -13.406 -5.473 1 98.81 89 GLN A C 1
ATOM 700 O O . GLN A 1 89 ? 3.479 -14.438 -4.844 1 98.81 89 GLN A O 1
ATOM 705 N N . SER A 1 90 ? 4.27 -13.383 -6.652 1 98.75 90 SER A N 1
ATOM 706 C CA . SER A 1 90 ? 4.828 -14.578 -7.273 1 98.75 90 SER A CA 1
ATOM 707 C C . SER A 1 90 ? 5.805 -14.219 -8.383 1 98.75 90 SER A C 1
ATOM 709 O O . SER A 1 90 ? 5.84 -13.07 -8.844 1 98.75 90 SER A O 1
ATOM 711 N N . VAL A 1 91 ? 6.664 -15.148 -8.773 1 98.69 91 VAL A N 1
ATOM 712 C CA . VAL A 1 91 ? 7.469 -15.102 -9.984 1 98.69 91 VAL A CA 1
ATOM 713 C C . VAL A 1 91 ? 7.047 -16.234 -10.922 1 98.69 91 VAL A C 1
ATOM 715 O O . VAL A 1 91 ? 7.41 -17.391 -10.711 1 98.69 91 VAL A O 1
ATOM 718 N N . GLU A 1 92 ? 6.293 -15.93 -11.875 1 98.75 92 GLU A N 1
ATOM 719 C CA . GLU A 1 92 ? 5.691 -16.859 -12.836 1 98.75 92 GLU A CA 1
ATOM 720 C C . GLU A 1 92 ? 5.09 -16.109 -14.023 1 98.75 92 GLU A C 1
ATOM 722 O O . GLU A 1 92 ? 5.125 -14.875 -14.07 1 98.75 92 GLU A O 1
ATOM 727 N N . PRO A 1 93 ? 4.594 -16.781 -15.109 1 98.62 93 PRO A N 1
ATOM 728 C CA . PRO A 1 93 ? 3.947 -16.047 -16.203 1 98.62 93 PRO A CA 1
ATOM 729 C C . PRO A 1 93 ? 2.783 -15.18 -15.727 1 98.62 93 PRO A C 1
ATOM 731 O O . PRO A 1 93 ? 1.938 -15.641 -14.961 1 98.62 93 PRO A O 1
ATOM 734 N N . PRO A 1 94 ? 2.732 -13.969 -16.203 1 98.06 94 PRO A N 1
ATOM 735 C CA . PRO A 1 94 ? 1.721 -13.031 -15.711 1 98.06 94 PRO A CA 1
ATOM 736 C C . PRO A 1 94 ? 0.298 -13.562 -15.867 1 98.06 94 PRO A C 1
ATOM 738 O O . PRO A 1 94 ? -0.548 -13.336 -15 1 98.06 94 PRO A O 1
ATOM 741 N N . LEU A 1 95 ? 0.011 -14.234 -16.953 1 98.06 95 LEU A N 1
ATOM 742 C CA . LEU A 1 95 ? -1.339 -14.734 -17.188 1 98.06 95 LEU A CA 1
ATOM 743 C C . LEU A 1 95 ? -1.698 -15.812 -16.172 1 98.06 95 LEU A C 1
ATOM 745 O O . LEU A 1 95 ? -2.854 -15.914 -15.75 1 98.06 95 LEU A O 1
ATOM 749 N N . THR A 1 96 ? -0.714 -16.656 -15.836 1 98.62 96 THR A N 1
ATOM 750 C CA . THR A 1 96 ? -0.927 -17.656 -14.789 1 98.62 96 THR A CA 1
ATOM 751 C C . THR A 1 96 ? -1.267 -16.984 -13.461 1 98.62 96 THR A C 1
ATOM 753 O O . THR A 1 96 ? -2.248 -17.344 -12.812 1 98.62 96 THR A O 1
ATOM 756 N N . PHE A 1 97 ? -0.498 -16 -13.125 1 98.62 97 PHE A N 1
ATOM 757 C CA . PHE A 1 97 ? -0.743 -15.25 -11.898 1 98.62 97 PHE A CA 1
ATOM 758 C C . PHE A 1 97 ? -2.119 -14.602 -11.93 1 98.62 97 PHE A C 1
ATOM 760 O O . PHE A 1 97 ? -2.854 -14.641 -10.938 1 98.62 97 PHE A O 1
ATOM 767 N N . ALA A 1 98 ? -2.455 -14 -13.023 1 97.75 98 ALA A N 1
ATOM 768 C CA . ALA A 1 98 ? -3.736 -13.312 -13.156 1 97.75 98 ALA A CA 1
ATOM 769 C C . ALA A 1 98 ? -4.902 -14.273 -12.969 1 97.75 98 ALA A C 1
ATOM 771 O O . ALA A 1 98 ? -5.898 -13.938 -12.328 1 97.75 98 ALA A O 1
ATOM 772 N N . LYS A 1 99 ? -4.773 -15.445 -13.531 1 98.12 99 LYS A N 1
ATOM 773 C CA . LYS A 1 99 ? -5.824 -16.453 -13.406 1 98.12 99 LYS A CA 1
ATOM 774 C C . LYS A 1 99 ? -5.973 -16.906 -11.953 1 98.12 99 LYS A C 1
ATOM 776 O O . LYS A 1 99 ? -7.09 -17.031 -11.445 1 98.12 99 LYS A O 1
ATOM 781 N N . LYS A 1 100 ? -4.879 -17.219 -11.328 1 98.38 100 LYS A N 1
ATOM 782 C CA . LYS A 1 100 ? -4.887 -17.609 -9.93 1 98.38 100 LYS A CA 1
ATOM 783 C C . LYS A 1 100 ? -5.496 -16.531 -9.047 1 98.38 100 LYS A C 1
ATOM 785 O O . LYS A 1 100 ? -6.273 -16.812 -8.133 1 98.38 100 LYS A O 1
ATOM 790 N N . THR A 1 101 ? -5.094 -15.297 -9.281 1 97.88 101 THR A N 1
ATOM 791 C CA . THR A 1 101 ? -5.625 -14.156 -8.539 1 97.88 101 THR A CA 1
ATOM 792 C C . THR A 1 101 ? -7.133 -14.031 -8.75 1 97.88 101 THR A C 1
ATOM 794 O O . THR A 1 101 ? -7.883 -13.828 -7.793 1 97.88 101 THR A O 1
ATOM 797 N N . ALA A 1 102 ? -7.582 -14.164 -9.977 1 96.62 102 ALA A N 1
ATOM 798 C CA . ALA A 1 102 ? -9.016 -14.094 -10.273 1 96.62 102 ALA A CA 1
ATOM 799 C C . ALA A 1 102 ? -9.781 -15.164 -9.5 1 96.62 102 ALA A C 1
ATOM 801 O O . ALA A 1 102 ? -10.867 -14.898 -8.977 1 96.62 102 ALA A O 1
ATOM 802 N N . ALA A 1 103 ? -9.242 -16.328 -9.469 1 97.38 103 ALA A N 1
ATOM 803 C CA . ALA A 1 103 ? -9.867 -17.422 -8.711 1 97.38 103 ALA A CA 1
ATOM 804 C C . ALA A 1 103 ? -10 -17.047 -7.234 1 97.38 103 ALA A C 1
ATOM 806 O O . ALA A 1 103 ? -11.047 -17.281 -6.621 1 97.38 103 ALA A O 1
ATOM 807 N N . ALA A 1 104 ? -8.984 -16.469 -6.691 1 97.62 104 ALA A N 1
ATOM 808 C CA . ALA A 1 104 ? -9.008 -16.094 -5.285 1 97.62 104 ALA A CA 1
ATOM 809 C C . ALA A 1 104 ? -10.008 -14.961 -5.043 1 97.62 104 ALA A C 1
ATOM 811 O O . ALA A 1 104 ? -10.75 -14.977 -4.055 1 97.62 104 ALA A O 1
ATOM 812 N N . LEU A 1 105 ? -10.031 -14.016 -5.953 1 96.31 105 LEU A N 1
ATOM 813 C CA . LEU A 1 105 ? -10.891 -12.844 -5.812 1 96.31 105 LEU A CA 1
ATOM 814 C C . LEU A 1 105 ? -12.359 -13.25 -5.879 1 96.31 105 LEU A C 1
ATOM 816 O O . LEU A 1 105 ? -13.234 -12.492 -5.449 1 96.31 105 LEU A O 1
ATOM 820 N N . SER A 1 106 ? -12.656 -14.445 -6.371 1 95.19 106 SER A N 1
ATOM 821 C CA . SER A 1 106 ? -14.023 -14.898 -6.59 1 95.19 106 SER A CA 1
ATOM 822 C C . SER A 1 106 ? -14.766 -15.078 -5.27 1 95.19 106 SER A C 1
ATOM 824 O O . SER A 1 106 ? -16 -15.133 -5.246 1 95.19 106 SER A O 1
ATOM 826 N N . VAL A 1 107 ? -14.07 -15.117 -4.184 1 95.31 107 VAL A N 1
ATOM 827 C CA . VAL A 1 107 ? -14.719 -15.383 -2.9 1 95.31 107 VAL A CA 1
ATOM 828 C C . VAL A 1 107 ? -15 -14.062 -2.188 1 95.31 107 VAL A C 1
ATOM 830 O O . VAL A 1 107 ? -15.562 -14.047 -1.091 1 95.31 107 VAL A O 1
ATOM 833 N N . LEU A 1 108 ? -14.5 -12.969 -2.75 1 92.5 108 LEU A N 1
ATOM 834 C CA . LEU A 1 108 ? -14.758 -11.648 -2.18 1 92.5 108 LEU A CA 1
ATOM 835 C C . LEU A 1 108 ? -16.047 -11.055 -2.74 1 92.5 108 LEU A C 1
ATOM 837 O O . LEU A 1 108 ? -16.422 -11.336 -3.883 1 92.5 108 LEU A O 1
ATOM 841 N N . ARG A 1 109 ? -16.766 -10.234 -1.938 1 75.5 109 ARG A N 1
ATOM 842 C CA . ARG A 1 109 ? -18.062 -9.648 -2.305 1 75.5 109 ARG A CA 1
ATOM 843 C C . ARG A 1 109 ? -17.859 -8.398 -3.15 1 75.5 109 ARG A C 1
ATOM 845 O O . ARG A 1 109 ? -16.844 -7.711 -3.031 1 75.5 109 ARG A O 1
ATOM 852 N N . MET B 1 1 ? -8.445 15.977 -11.445 1 38.09 1 MET B N 1
ATOM 853 C CA . MET B 1 1 ? -9.023 15.398 -10.234 1 38.09 1 MET B CA 1
ATOM 854 C C . MET B 1 1 ? -9.945 14.234 -10.578 1 38.09 1 MET B C 1
ATOM 856 O O . MET B 1 1 ? -10.867 14.375 -11.383 1 38.09 1 MET B O 1
ATOM 860 N N . ASN B 1 2 ? -9.594 13.031 -10.328 1 48.31 2 ASN B N 1
ATOM 861 C CA . ASN B 1 2 ? -10.414 11.891 -10.703 1 48.31 2 ASN B CA 1
ATOM 862 C C . ASN B 1 2 ? -11.359 11.477 -9.578 1 48.31 2 ASN B C 1
ATOM 864 O O . ASN B 1 2 ? -10.914 10.938 -8.562 1 48.31 2 ASN B O 1
ATOM 868 N N . HIS B 1 3 ? -12.641 11.688 -9.82 1 62.47 3 HIS B N 1
ATOM 869 C CA . HIS B 1 3 ? -13.727 11.32 -8.914 1 62.47 3 HIS B CA 1
ATOM 870 C C . HIS B 1 3 ? -13.484 11.859 -7.512 1 62.47 3 HIS B C 1
ATOM 872 O O . HIS B 1 3 ? -13.695 11.148 -6.527 1 62.47 3 HIS B O 1
ATOM 878 N N . GLY B 1 4 ? -12.93 13.109 -7.496 1 77.06 4 GLY B N 1
ATOM 879 C CA . GLY B 1 4 ? -12.742 13.766 -6.211 1 77.06 4 GLY B CA 1
ATOM 880 C C . GLY B 1 4 ? -11.438 13.375 -5.535 1 77.06 4 GLY B C 1
ATOM 881 O O . GLY B 1 4 ? -11.242 13.656 -4.352 1 77.06 4 GLY B O 1
ATOM 882 N N . VAL B 1 5 ? -10.703 12.609 -6.164 1 85.38 5 VAL B N 1
ATOM 883 C CA . VAL B 1 5 ? -9.406 12.203 -5.637 1 85.38 5 VAL B CA 1
ATOM 884 C C . VAL B 1 5 ? -8.289 12.828 -6.477 1 85.38 5 VAL B C 1
ATOM 886 O O . VAL B 1 5 ? -8.336 12.781 -7.707 1 85.38 5 VAL B O 1
ATOM 889 N N . CYS B 1 6 ? -7.363 13.43 -5.824 1 91.75 6 CYS B N 1
ATOM 890 C CA . CYS B 1 6 ? -6.125 13.898 -6.438 1 91.75 6 CYS B CA 1
ATOM 891 C C . CYS B 1 6 ? -4.922 13.156 -5.867 1 91.75 6 CYS B C 1
ATOM 893 O O . CYS B 1 6 ? -4.773 13.055 -4.648 1 91.75 6 CYS B O 1
ATOM 895 N N . SER B 1 7 ? -4.148 12.562 -6.789 1 91.88 7 SER B N 1
ATOM 896 C CA . SER B 1 7 ? -2.994 11.805 -6.32 1 91.88 7 SER B CA 1
ATOM 897 C C . SER B 1 7 ? -1.736 12.172 -7.098 1 91.88 7 SER B C 1
ATOM 899 O O . SER B 1 7 ? -1.802 12.461 -8.297 1 91.88 7 SER B O 1
ATOM 901 N N . VAL B 1 8 ? -0.648 12.211 -6.41 1 92.19 8 VAL B N 1
ATOM 902 C CA . VAL B 1 8 ? 0.67 12.445 -6.988 1 92.19 8 VAL B CA 1
ATOM 903 C C . VAL B 1 8 ? 1.619 11.32 -6.582 1 92.19 8 VAL B C 1
ATOM 905 O O . VAL B 1 8 ? 1.634 10.898 -5.422 1 92.19 8 VAL B O 1
ATOM 908 N N . SER B 1 9 ? 2.307 10.711 -7.535 1 90.62 9 SER B N 1
ATOM 909 C CA . SER B 1 9 ? 3.307 9.68 -7.285 1 90.62 9 SER B CA 1
ATOM 910 C C . SER B 1 9 ? 4.699 10.156 -7.684 1 90.62 9 SER B C 1
ATOM 912 O O . SER B 1 9 ? 4.895 10.68 -8.789 1 90.62 9 SER B O 1
ATOM 914 N N . ILE B 1 10 ? 5.605 10.008 -6.781 1 88.5 10 ILE B N 1
ATOM 915 C CA . ILE B 1 10 ? 6.996 10.391 -7.016 1 88.5 10 ILE B CA 1
ATOM 916 C C . ILE B 1 10 ? 7.91 9.195 -6.766 1 88.5 10 ILE B C 1
ATOM 918 O O . ILE B 1 10 ? 7.805 8.531 -5.734 1 88.5 10 ILE B O 1
ATOM 922 N N . LYS B 1 11 ? 8.836 8.969 -7.711 1 88.06 11 LYS B N 1
ATOM 923 C CA . LYS B 1 11 ? 9.773 7.867 -7.551 1 88.06 11 LYS B CA 1
ATOM 924 C C . LYS B 1 11 ? 10.898 8.234 -6.586 1 88.06 11 LYS B C 1
ATOM 926 O O . LYS B 1 11 ? 11.422 9.352 -6.633 1 88.06 11 LYS B O 1
ATOM 931 N N . ARG B 1 12 ? 11.141 7.277 -5.684 1 90.38 12 ARG B N 1
ATOM 932 C CA . ARG B 1 12 ? 12.352 7.387 -4.879 1 90.38 12 ARG B CA 1
ATOM 933 C C . ARG B 1 12 ? 13.539 6.75 -5.59 1 90.38 12 ARG B C 1
ATOM 935 O O . ARG B 1 12 ? 13.367 5.957 -6.516 1 90.38 12 ARG B O 1
ATOM 942 N N . ASN B 1 13 ? 14.727 7.16 -5.203 1 87 13 ASN B N 1
ATOM 943 C CA . ASN B 1 13 ? 15.945 6.562 -5.75 1 87 13 ASN B CA 1
ATOM 944 C C . ASN B 1 13 ? 16.312 5.273 -5.023 1 87 13 ASN B C 1
ATOM 946 O O . ASN B 1 13 ? 17.359 5.188 -4.395 1 87 13 ASN B O 1
ATOM 950 N N . LEU B 1 14 ? 15.383 4.348 -5.062 1 93.38 14 LEU B N 1
ATOM 951 C CA . LEU B 1 14 ? 15.602 3.049 -4.43 1 93.38 14 LEU B CA 1
ATOM 952 C C . LEU B 1 14 ? 15.641 1.937 -5.469 1 93.38 14 LEU B C 1
ATOM 954 O O . LEU B 1 14 ? 14.68 1.759 -6.23 1 93.38 14 LEU B O 1
ATOM 958 N N . ARG B 1 15 ? 16.797 1.26 -5.609 1 93.75 15 ARG B N 1
ATOM 959 C CA . ARG B 1 15 ? 16.859 0.063 -6.441 1 93.75 15 ARG B CA 1
ATOM 960 C C . ARG B 1 15 ? 16.5 -1.185 -5.641 1 93.75 15 ARG B C 1
ATOM 962 O O . ARG B 1 15 ? 17.281 -1.623 -4.781 1 93.75 15 ARG B O 1
ATOM 969 N N . VAL B 1 16 ? 15.352 -1.693 -5.965 1 96.81 16 VAL B N 1
ATOM 970 C CA . VAL B 1 16 ? 14.859 -2.811 -5.168 1 96.81 16 VAL B CA 1
ATOM 971 C C . VAL B 1 16 ? 14.633 -4.023 -6.062 1 96.81 16 VAL B C 1
ATOM 973 O O . VAL B 1 16 ? 14.109 -3.895 -7.176 1 96.81 16 VAL B O 1
ATOM 976 N N . ALA B 1 17 ? 15.102 -5.145 -5.574 1 98.06 17 ALA B N 1
ATOM 977 C CA . ALA B 1 17 ? 14.742 -6.414 -6.199 1 98.06 17 ALA B CA 1
ATOM 978 C C . ALA B 1 17 ? 13.875 -7.258 -5.27 1 98.06 17 ALA B C 1
ATOM 980 O O . ALA B 1 17 ? 14.07 -7.254 -4.051 1 98.06 17 ALA B O 1
ATOM 981 N N . ILE B 1 18 ? 12.93 -7.918 -5.852 1 98.38 18 ILE B N 1
ATOM 982 C CA . ILE B 1 18 ? 12.078 -8.867 -5.145 1 98.38 18 ILE B CA 1
ATOM 983 C C . ILE B 1 18 ? 12.18 -10.242 -5.805 1 98.38 18 ILE B C 1
ATOM 985 O O . ILE B 1 18 ? 11.906 -10.383 -7 1 98.38 18 ILE B O 1
ATOM 989 N N . GLN B 1 19 ? 12.594 -11.273 -4.969 1 98.12 19 GLN B N 1
ATOM 990 C CA . GLN B 1 19 ? 12.812 -12.625 -5.488 1 98.12 19 GLN B CA 1
ATOM 991 C C . GLN B 1 19 ? 13.742 -12.602 -6.699 1 98.12 19 GLN B C 1
ATOM 993 O O . GLN B 1 19 ? 13.484 -13.281 -7.695 1 98.12 19 GLN B O 1
ATOM 998 N N . GLY B 1 20 ? 14.703 -11.734 -6.602 1 97.19 20 GLY B N 1
ATOM 999 C CA . GLY B 1 20 ? 15.766 -11.672 -7.594 1 97.19 20 GLY B CA 1
ATOM 1000 C C . GLY B 1 20 ? 15.383 -10.867 -8.82 1 97.19 20 GLY B C 1
ATOM 1001 O O . GLY B 1 20 ? 16.156 -10.781 -9.781 1 97.19 20 GLY B O 1
ATOM 1002 N N . ARG B 1 21 ? 14.266 -10.281 -8.867 1 97.69 21 ARG B N 1
ATOM 1003 C CA . ARG B 1 21 ? 13.812 -9.5 -10.016 1 97.69 21 ARG B CA 1
ATOM 1004 C C . ARG B 1 21 ? 13.695 -8.023 -9.656 1 97.69 21 ARG B C 1
ATOM 1006 O O . ARG B 1 21 ? 13.117 -7.672 -8.625 1 97.69 21 ARG B O 1
ATOM 1013 N N . PRO B 1 22 ? 14.203 -7.195 -10.547 1 96.06 22 PRO B N 1
ATOM 1014 C CA . PRO B 1 22 ? 14.117 -5.766 -10.25 1 96.06 22 PRO B CA 1
ATOM 1015 C C . PRO B 1 22 ? 12.68 -5.246 -10.258 1 96.06 22 PRO B C 1
ATOM 1017 O O . PRO B 1 22 ? 11.867 -5.691 -11.078 1 96.06 22 PRO B O 1
ATOM 1020 N N . SER B 1 23 ? 12.414 -4.355 -9.336 1 95.56 23 SER B N 1
ATOM 1021 C CA . SER B 1 23 ? 11.117 -3.693 -9.305 1 95.56 23 SER B CA 1
ATOM 1022 C C . SER B 1 23 ? 11.266 -2.18 -9.406 1 95.56 23 SER B C 1
ATOM 1024 O O . SER B 1 23 ? 12.117 -1.588 -8.742 1 95.56 23 SER B O 1
ATOM 1026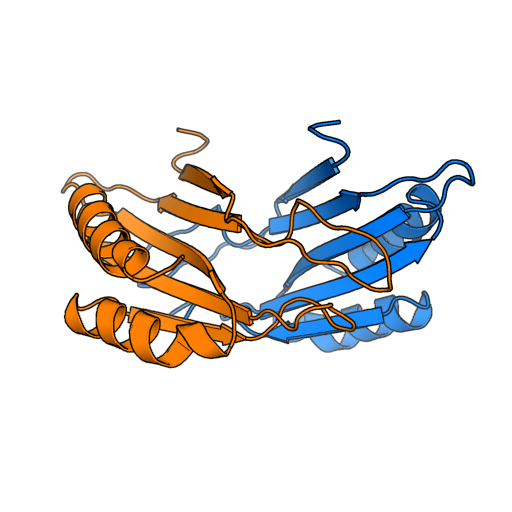 N N . ARG B 1 24 ? 10.438 -1.563 -10.156 1 89.88 24 ARG B N 1
ATOM 1027 C CA . ARG B 1 24 ? 10.398 -0.11 -10.281 1 89.88 24 ARG B CA 1
ATOM 1028 C C . ARG B 1 24 ? 9.148 0.463 -9.617 1 89.88 24 ARG B C 1
ATOM 1030 O O . ARG B 1 24 ? 9.07 1.667 -9.359 1 89.88 24 ARG B O 1
ATOM 1037 N N . GLY B 1 25 ? 8.297 -0.419 -9.312 1 89.69 25 GLY B N 1
ATOM 1038 C CA . GLY B 1 25 ? 7 0.049 -8.836 1 89.69 25 GLY B CA 1
ATOM 1039 C C . GLY B 1 25 ? 6.902 0.087 -7.324 1 89.69 25 GLY B C 1
ATOM 1040 O O . GLY B 1 25 ? 5.938 0.622 -6.773 1 89.69 25 GLY B O 1
ATOM 1041 N N . VAL B 1 26 ? 7.941 -0.406 -6.625 1 93.81 26 VAL B N 1
ATOM 1042 C CA . VAL B 1 26 ? 7.742 -0.608 -5.195 1 93.81 26 VAL B CA 1
ATOM 1043 C C . VAL B 1 26 ? 8.469 0.48 -4.41 1 93.81 26 VAL B C 1
ATOM 1045 O O . VAL B 1 26 ? 8.266 0.632 -3.205 1 93.81 26 VAL B O 1
ATOM 1048 N N . GLY B 1 27 ? 9.344 1.204 -5.07 1 91.75 27 GLY B N 1
ATOM 1049 C CA . GLY B 1 27 ? 10.094 2.273 -4.426 1 91.75 27 GLY B CA 1
ATOM 1050 C C . GLY B 1 27 ? 9.539 3.654 -4.73 1 91.75 27 GLY B C 1
ATOM 1051 O O . GLY B 1 27 ? 10.18 4.441 -5.43 1 91.75 27 GLY B O 1
ATOM 1052 N N . MET B 1 28 ? 8.367 3.949 -4.219 1 89.75 28 MET B N 1
ATOM 1053 C CA . MET B 1 28 ? 7.715 5.203 -4.586 1 89.75 28 MET B CA 1
ATOM 1054 C C . MET B 1 28 ? 7.172 5.918 -3.354 1 89.75 28 MET B C 1
ATOM 1056 O O . MET B 1 28 ? 7.137 5.344 -2.264 1 89.75 28 MET B O 1
ATOM 1060 N N . GLU B 1 29 ? 6.898 7.152 -3.486 1 94.31 29 GLU B N 1
ATOM 1061 C CA . GLU B 1 29 ? 6.055 7.941 -2.594 1 94.31 29 GLU B CA 1
ATOM 1062 C C . GLU B 1 29 ? 4.75 8.344 -3.281 1 94.31 29 GLU B C 1
ATOM 1064 O O . GLU B 1 29 ? 4.754 8.727 -4.453 1 94.31 29 GLU B O 1
ATOM 1069 N N . GLU B 1 30 ? 3.729 8.156 -2.613 1 95.69 30 GLU B N 1
ATOM 1070 C CA . GLU B 1 30 ? 2.422 8.547 -3.129 1 95.69 30 GLU B CA 1
ATOM 1071 C C . GLU B 1 30 ? 1.681 9.438 -2.133 1 95.69 30 GLU B C 1
ATOM 1073 O O . GLU B 1 30 ? 1.621 9.133 -0.941 1 95.69 30 GLU B O 1
ATOM 1078 N N . ILE B 1 31 ? 1.178 10.555 -2.613 1 97.44 31 ILE B N 1
ATOM 1079 C CA . ILE B 1 31 ? 0.354 11.469 -1.825 1 97.44 31 ILE B CA 1
ATOM 1080 C C . ILE B 1 31 ? -1.031 11.586 -2.455 1 97.44 31 ILE B C 1
ATOM 1082 O O . ILE B 1 31 ? -1.156 11.727 -3.674 1 97.44 31 ILE B O 1
ATOM 1086 N N . MET B 1 32 ? -2.066 11.492 -1.649 1 96.88 32 MET B N 1
ATOM 1087 C CA . MET B 1 32 ? -3.443 11.5 -2.135 1 96.88 32 MET B CA 1
ATOM 1088 C C . MET B 1 32 ? -4.297 12.477 -1.335 1 96.88 32 MET B C 1
ATOM 1090 O O . MET B 1 32 ? -4.172 12.562 -0.112 1 96.88 32 MET B O 1
ATOM 1094 N N . PHE B 1 33 ? -5.102 13.289 -1.983 1 97.69 33 PHE B N 1
ATOM 1095 C CA . PHE B 1 33 ? -6.07 14.203 -1.396 1 97.69 33 PHE B CA 1
ATOM 1096 C C . PHE B 1 33 ? -7.488 13.836 -1.815 1 97.69 33 PHE B C 1
ATOM 1098 O O . PHE B 1 33 ? -7.773 13.703 -3.006 1 97.69 33 PHE B O 1
ATOM 1105 N N . GLU B 1 34 ? -8.344 13.742 -0.81 1 97.25 34 GLU B N 1
ATOM 1106 C CA . GLU B 1 34 ? -9.719 13.352 -1.107 1 97.25 34 GLU B CA 1
ATOM 1107 C C . GLU B 1 34 ? -10.719 14.156 -0.282 1 97.25 34 GLU B C 1
ATOM 1109 O O . GLU B 1 34 ? -10.352 14.75 0.734 1 97.25 34 GLU B O 1
ATOM 1114 N N . SER B 1 35 ? -11.969 14.125 -0.777 1 97.19 35 SER B N 1
ATOM 1115 C CA . SER B 1 35 ? -13.109 14.625 -0.022 1 97.19 35 SER B CA 1
ATOM 1116 C C . SER B 1 35 ? -12.883 16.062 0.437 1 97.19 35 SER B C 1
ATOM 1118 O O . SER B 1 35 ? -13.047 16.375 1.617 1 97.19 35 SER B O 1
ATOM 1120 N N . LEU B 1 36 ? -12.391 16.859 -0.496 1 97.12 36 LEU B N 1
ATOM 1121 C CA . LEU B 1 36 ? -12.266 18.297 -0.225 1 97.12 36 LEU B CA 1
ATOM 1122 C C . LEU B 1 36 ? -13.633 18.922 0.008 1 97.12 36 LEU B C 1
ATOM 1124 O O . LEU B 1 36 ? -14.531 18.797 -0.824 1 97.12 36 LEU B O 1
ATOM 1128 N N . ASP B 1 37 ? -13.734 19.609 1.13 1 96.94 37 ASP B N 1
ATOM 1129 C CA . ASP B 1 37 ? -15.047 20.188 1.416 1 96.94 37 ASP B CA 1
ATOM 1130 C C . ASP B 1 37 ? -15.062 21.688 1.141 1 96.94 37 ASP B C 1
ATOM 1132 O O . ASP B 1 37 ? -14.086 22.25 0.638 1 96.94 37 ASP B O 1
ATOM 1136 N N . GLN B 1 38 ? -16.141 22.266 1.423 1 97 38 GLN B N 1
ATOM 1137 C CA . GLN B 1 38 ? -16.359 23.672 1.084 1 97 38 GLN B CA 1
ATOM 1138 C C . GLN B 1 38 ? -15.477 24.578 1.929 1 97 38 GLN B C 1
ATOM 1140 O O . GLN B 1 38 ? -15.266 25.75 1.582 1 97 38 GLN B O 1
ATOM 1145 N N . ASN B 1 39 ? -15.062 24.125 3.002 1 97.88 39 ASN B N 1
ATOM 1146 C CA . ASN B 1 39 ? -14.203 24.906 3.883 1 97.88 39 ASN B CA 1
ATOM 1147 C C . ASN B 1 39 ? -12.727 24.719 3.549 1 97.88 39 ASN B C 1
ATOM 1149 O O . ASN B 1 39 ? -11.859 25.219 4.266 1 97.88 39 ASN B O 1
ATOM 1153 N N . GLY B 1 40 ? -12.445 24 2.543 1 97.69 40 GLY B N 1
ATOM 1154 C CA . GLY B 1 40 ? -11.078 23.797 2.092 1 97.69 40 GLY B CA 1
ATOM 1155 C C . GLY B 1 40 ? -10.344 22.719 2.869 1 97.69 40 GLY B C 1
ATOM 1156 O O . GLY B 1 40 ? -9.109 22.719 2.924 1 97.69 40 GLY B O 1
ATOM 1157 N N . ILE B 1 41 ? -11.125 21.875 3.555 1 98.31 41 ILE B N 1
ATOM 1158 C CA . ILE B 1 41 ? -10.555 20.797 4.355 1 98.31 41 ILE B CA 1
ATOM 1159 C C . ILE B 1 41 ? -10.688 19.484 3.604 1 98.31 41 ILE B C 1
ATOM 1161 O O . ILE B 1 41 ? -11.734 19.188 3.018 1 98.31 41 ILE B O 1
ATOM 1165 N N . ALA B 1 42 ? -9.594 18.672 3.664 1 98.44 42 ALA B N 1
ATOM 11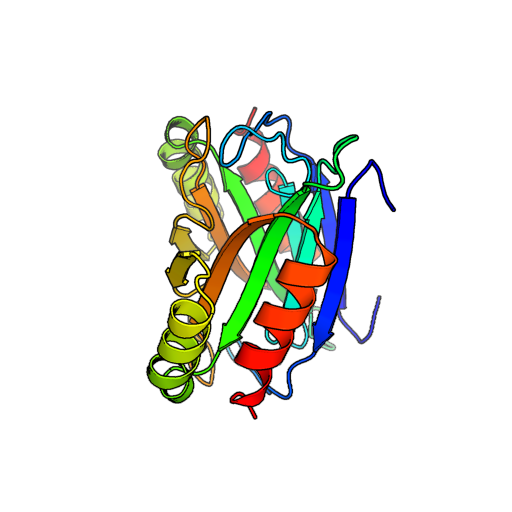66 C CA . ALA B 1 42 ? -9.578 17.406 2.938 1 98.44 42 ALA B CA 1
ATOM 1167 C C . ALA B 1 42 ? -9.039 16.281 3.814 1 98.44 42 ALA B C 1
ATOM 1169 O O . ALA B 1 42 ? -8.445 16.531 4.863 1 98.44 42 ALA B O 1
ATOM 1170 N N . LEU B 1 43 ? -9.367 15.055 3.402 1 98.62 43 LEU B N 1
ATOM 1171 C CA . LEU B 1 43 ? -8.633 13.883 3.854 1 98.62 43 LEU B CA 1
ATOM 1172 C C . LEU B 1 43 ? -7.328 13.727 3.08 1 98.62 43 LEU B C 1
ATOM 1174 O O . LEU B 1 43 ? -7.34 13.57 1.856 1 98.62 43 LEU B O 1
ATOM 1178 N N . ASN B 1 44 ? -6.219 13.836 3.76 1 98.62 44 ASN B N 1
ATOM 1179 C CA . ASN B 1 44 ? -4.891 13.742 3.164 1 98.62 44 ASN B CA 1
ATOM 1180 C C . ASN B 1 44 ? -4.18 12.461 3.588 1 98.62 44 ASN B C 1
ATOM 1182 O O . ASN B 1 44 ? -4.152 12.125 4.773 1 98.62 44 ASN B O 1
ATOM 1186 N N . MET B 1 45 ? -3.637 11.742 2.621 1 98.5 45 MET B N 1
ATOM 1187 C CA . MET B 1 45 ? -2.973 10.469 2.877 1 98.5 45 MET B CA 1
ATOM 1188 C C . MET B 1 45 ? -1.673 10.367 2.086 1 98.5 45 MET B C 1
ATOM 1190 O O . MET B 1 45 ? -1.572 10.891 0.977 1 98.5 45 MET B O 1
ATOM 1194 N N . ALA B 1 46 ? -0.706 9.648 2.721 1 98.44 46 ALA B N 1
ATOM 1195 C CA . ALA B 1 46 ? 0.545 9.438 1.996 1 98.44 46 ALA B CA 1
ATOM 1196 C C . ALA B 1 46 ? 1.188 8.109 2.381 1 98.44 46 ALA B C 1
ATOM 1198 O O . ALA B 1 46 ? 0.975 7.609 3.488 1 98.44 46 ALA B O 1
ATOM 1199 N N . GLU B 1 47 ? 1.865 7.574 1.502 1 98.12 47 GLU B N 1
ATOM 1200 C CA . GLU B 1 47 ? 2.713 6.395 1.654 1 98.12 47 GLU B CA 1
ATOM 1201 C C . GLU B 1 47 ? 4.113 6.645 1.103 1 98.12 47 GLU B C 1
ATOM 1203 O O . GLU B 1 47 ? 4.266 7.156 -0.009 1 98.12 47 GLU B O 1
ATOM 1208 N N . VAL B 1 48 ? 5.113 6.289 1.884 1 98.06 48 VAL B N 1
ATOM 1209 C CA . VAL B 1 48 ? 6.496 6.441 1.445 1 98.06 48 VAL B CA 1
ATOM 1210 C C . VAL B 1 48 ? 7.25 5.129 1.657 1 98.06 48 VAL B C 1
ATOM 1212 O O . VAL B 1 48 ? 7.328 4.625 2.781 1 98.06 48 VAL B O 1
ATOM 1215 N N . ALA B 1 49 ? 7.738 4.543 0.569 1 97.69 49 ALA B N 1
ATOM 1216 C CA . ALA B 1 49 ? 8.719 3.471 0.708 1 97.69 49 ALA B CA 1
ATOM 1217 C C . ALA B 1 49 ? 9.992 3.975 1.387 1 97.69 49 ALA B C 1
ATOM 1219 O O . ALA B 1 49 ? 10.539 5.008 1.001 1 97.69 49 ALA B O 1
ATOM 1220 N N . ILE B 1 50 ? 10.492 3.27 2.357 1 97.75 50 ILE B N 1
ATOM 1221 C CA . ILE B 1 50 ? 11.547 3.834 3.189 1 97.75 50 ILE B CA 1
ATOM 1222 C C . ILE B 1 50 ? 12.523 2.732 3.604 1 97.75 50 ILE B C 1
ATOM 1224 O O . ILE B 1 50 ? 12.117 1.597 3.857 1 97.75 50 ILE B O 1
ATOM 1228 N N . LEU B 1 51 ? 13.797 3.059 3.684 1 97.5 51 LEU B N 1
ATOM 1229 C CA . LEU B 1 51 ? 14.797 2.145 4.223 1 97.5 51 LEU B CA 1
ATOM 1230 C C . LEU B 1 51 ? 14.758 2.127 5.746 1 97.5 51 LEU B C 1
ATOM 1232 O O . LEU B 1 51 ? 14.492 3.154 6.375 1 97.5 51 LEU B O 1
ATOM 1236 N N . PRO B 1 52 ? 15.094 0.928 6.336 1 98 52 PRO B N 1
ATOM 1237 C CA . PRO B 1 52 ? 15.055 0.833 7.797 1 98 52 PRO B CA 1
ATOM 1238 C C . PRO B 1 52 ? 15.867 1.934 8.477 1 98 52 PRO B C 1
ATOM 1240 O O . PRO B 1 52 ? 15.422 2.496 9.484 1 98 52 PRO B O 1
ATOM 1243 N N . GLU B 1 53 ? 16.969 2.322 7.941 1 97.69 53 GLU B N 1
ATOM 1244 C CA . GLU B 1 53 ? 17.844 3.305 8.578 1 97.69 53 GLU B CA 1
ATOM 1245 C C . GLU B 1 53 ? 17.234 4.703 8.523 1 97.69 53 GLU B C 1
ATOM 1247 O O . GLU B 1 53 ? 17.641 5.594 9.266 1 97.69 53 GLU B O 1
ATOM 1252 N N . GLU B 1 54 ? 16.344 4.91 7.656 1 98 54 GLU B N 1
ATOM 1253 C CA . GLU B 1 54 ? 15.711 6.215 7.48 1 98 54 GLU B CA 1
ATOM 1254 C C . GLU B 1 54 ? 14.555 6.406 8.461 1 98 54 GLU B C 1
ATOM 1256 O O . GLU B 1 54 ? 14.102 7.527 8.68 1 98 54 GLU B O 1
ATOM 1261 N N . VAL B 1 55 ? 14.055 5.375 9.047 1 98.56 55 VAL B N 1
ATOM 1262 C CA . VAL B 1 55 ? 12.781 5.348 9.773 1 98.56 55 VAL B CA 1
ATOM 1263 C C . VAL B 1 55 ? 12.852 6.289 10.969 1 98.56 55 VAL B C 1
ATOM 1265 O O . VAL B 1 55 ? 11.969 7.137 11.156 1 98.56 55 VAL B O 1
ATOM 1268 N N . PRO B 1 56 ? 13.898 6.195 11.82 1 98.5 56 PRO B N 1
ATOM 1269 C CA . PRO B 1 56 ? 13.883 7.02 13.031 1 98.5 56 PRO B CA 1
ATOM 1270 C C . PRO B 1 56 ? 13.797 8.516 12.719 1 98.5 56 PRO B C 1
ATOM 1272 O O . PRO B 1 56 ? 12.945 9.219 13.273 1 98.5 56 PRO B O 1
ATOM 1275 N N . LEU B 1 57 ? 14.602 8.977 11.805 1 98.56 57 LEU B N 1
ATOM 1276 C CA . LEU B 1 57 ? 14.641 10.406 11.531 1 98.56 57 LEU B CA 1
ATOM 1277 C C . LEU B 1 57 ? 13.367 10.859 10.82 1 98.56 57 LEU B C 1
ATOM 1279 O O . LEU B 1 57 ? 12.828 11.922 11.117 1 98.56 57 LEU B O 1
ATOM 1283 N N . PHE B 1 58 ? 12.891 10.102 9.867 1 98.69 58 PHE B N 1
ATOM 1284 C CA . PHE B 1 5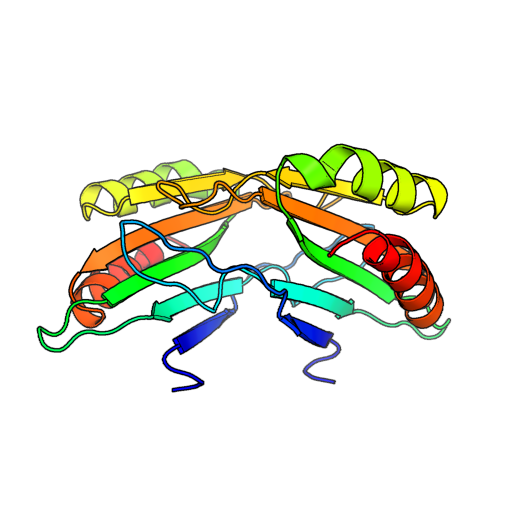8 ? 11.688 10.461 9.125 1 98.69 58 PHE B CA 1
ATOM 1285 C C . PHE B 1 58 ? 10.469 10.5 10.039 1 98.69 58 PHE B C 1
ATOM 1287 O O . PHE B 1 58 ? 9.648 11.414 9.945 1 98.69 58 PHE B O 1
ATOM 1294 N N . THR B 1 59 ? 10.344 9.531 10.93 1 98.75 59 THR B N 1
ATOM 1295 C CA . THR B 1 59 ? 9.242 9.5 11.891 1 98.75 59 THR B CA 1
ATOM 1296 C C . THR B 1 59 ? 9.273 10.742 12.781 1 98.75 59 THR B C 1
ATOM 1298 O O . THR B 1 59 ? 8.234 11.359 13.031 1 98.75 59 THR B O 1
ATOM 1301 N N . LYS B 1 60 ? 10.438 11.062 13.234 1 98.62 60 LYS B N 1
ATOM 1302 C CA . LYS B 1 60 ? 10.57 12.258 14.07 1 98.62 60 LYS B CA 1
ATOM 1303 C C . LYS B 1 60 ? 10.094 13.5 13.328 1 98.62 60 LYS B C 1
ATOM 1305 O O . LYS B 1 60 ? 9.383 14.328 13.891 1 98.62 60 LYS B O 1
ATOM 1310 N N . LYS B 1 61 ? 10.469 13.617 12.07 1 98.62 61 LYS B N 1
ATOM 1311 C CA . LYS B 1 61 ? 10.109 14.805 11.297 1 98.62 61 LYS B CA 1
ATOM 1312 C C . LYS B 1 61 ? 8.602 14.883 11.086 1 98.62 61 LYS B C 1
ATOM 1314 O O . LYS B 1 61 ? 8.016 15.969 11.148 1 98.62 61 LYS B O 1
ATOM 1319 N N . LEU B 1 62 ? 7.961 13.758 10.828 1 98.75 62 LEU B N 1
ATOM 1320 C CA . LEU B 1 62 ? 6.512 13.719 10.672 1 98.75 62 LEU B CA 1
ATOM 1321 C C . LEU B 1 62 ? 5.82 14.172 11.953 1 98.75 62 LEU B C 1
ATOM 1323 O O . LEU B 1 62 ? 4.918 15.016 11.914 1 98.75 62 LEU B O 1
ATOM 1327 N N . VAL B 1 63 ? 6.309 13.648 13.062 1 98.31 63 VAL B N 1
ATOM 1328 C CA . VAL B 1 63 ? 5.703 13.953 14.352 1 98.31 63 VAL B CA 1
ATOM 1329 C C . VAL B 1 63 ? 5.918 15.43 14.695 1 98.31 63 VAL B C 1
ATOM 1331 O O . VAL B 1 63 ? 5.016 16.094 15.203 1 98.31 63 VAL B O 1
ATOM 1334 N N . ASP B 1 64 ? 7.078 15.898 14.359 1 97.94 64 ASP B N 1
ATOM 1335 C CA . ASP B 1 64 ? 7.379 17.312 14.586 1 97.94 64 ASP B CA 1
ATOM 1336 C C . ASP B 1 64 ? 6.41 18.203 13.82 1 97.94 64 ASP B C 1
ATOM 1338 O O . ASP B 1 64 ? 6.133 19.328 14.242 1 97.94 64 ASP B O 1
ATOM 1342 N N . GLN B 1 65 ? 5.938 17.734 12.727 1 97.94 65 GLN B N 1
ATOM 1343 C CA . GLN B 1 65 ? 5.023 18.516 11.898 1 97.94 65 GLN B CA 1
ATOM 1344 C C . GLN B 1 65 ? 3.576 18.312 12.328 1 97.94 65 GLN B C 1
ATOM 1346 O O . GLN B 1 65 ? 2.658 18.875 11.727 1 97.94 65 GLN B O 1
ATOM 1351 N N . GLY B 1 66 ? 3.373 17.438 13.281 1 97.94 66 GLY B N 1
ATOM 1352 C CA . GLY B 1 66 ? 2.029 17.188 13.773 1 97.94 66 GLY B CA 1
ATOM 1353 C C . GLY B 1 66 ? 1.248 16.219 12.898 1 97.94 66 GLY B C 1
ATOM 1354 O O . GLY B 1 66 ? 0.015 16.25 12.883 1 97.94 66 GLY B O 1
ATOM 1355 N N . ILE B 1 67 ? 1.945 15.477 12.148 1 98.44 67 ILE B N 1
ATOM 1356 C CA . ILE B 1 67 ? 1.311 14.531 11.242 1 98.44 67 ILE B CA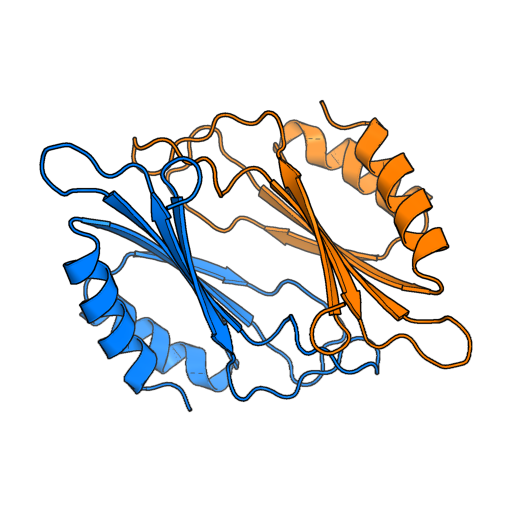 1
ATOM 1357 C C . ILE B 1 67 ? 1.085 13.203 11.961 1 98.44 67 ILE B C 1
ATOM 1359 O O . ILE B 1 67 ? 1.946 12.742 12.719 1 98.44 67 ILE B O 1
ATOM 1363 N N . ILE B 1 68 ? -0.056 12.594 11.742 1 98.69 68 ILE B N 1
ATOM 1364 C CA . ILE B 1 68 ? -0.377 11.289 12.312 1 98.69 68 ILE B CA 1
ATOM 1365 C C . ILE B 1 68 ? 0.266 10.188 11.477 1 98.69 68 ILE B C 1
ATOM 1367 O O . ILE B 1 68 ? -0.022 10.055 10.281 1 98.69 68 ILE B O 1
ATOM 1371 N N . ILE B 1 69 ? 1.089 9.43 12.109 1 98.88 69 ILE B N 1
ATOM 1372 C CA . ILE B 1 69 ? 1.594 8.211 11.484 1 98.88 69 ILE B CA 1
ATOM 1373 C C . ILE B 1 69 ? 0.593 7.07 11.688 1 98.88 69 ILE B C 1
ATOM 1375 O O . ILE B 1 69 ? 0.277 6.715 12.828 1 98.88 69 ILE B O 1
ATOM 1379 N N . SER B 1 70 ? 0.151 6.496 10.562 1 98.81 70 SER B N 1
ATOM 1380 C CA . SER B 1 70 ? -0.944 5.539 10.68 1 98.81 70 SER B CA 1
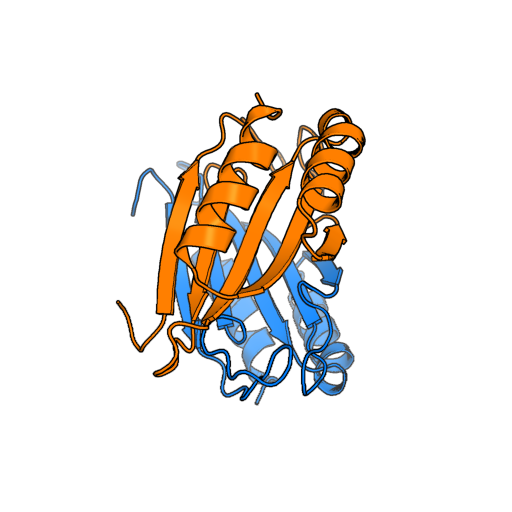ATOM 1381 C C . SER B 1 70 ? -0.43 4.105 10.633 1 98.81 70 SER B C 1
ATOM 1383 O O . SER B 1 70 ? -1.108 3.18 11.086 1 98.81 70 SER B O 1
ATOM 1385 N N . ALA B 1 71 ? 0.716 3.877 10.016 1 98.81 71 ALA B N 1
ATOM 1386 C CA . ALA B 1 71 ? 1.269 2.525 9.977 1 98.81 71 ALA B CA 1
ATOM 1387 C C . ALA B 1 71 ? 2.732 2.543 9.555 1 98.81 71 ALA B C 1
ATOM 1389 O O . ALA B 1 71 ? 3.17 3.457 8.852 1 98.81 71 ALA B O 1
ATOM 1390 N N . LEU B 1 72 ? 3.48 1.591 9.945 1 98.81 72 LEU B N 1
ATOM 1391 C CA . LEU B 1 72 ? 4.824 1.235 9.5 1 98.81 72 LEU B CA 1
ATOM 1392 C C . LEU B 1 72 ? 4.969 -0.277 9.375 1 98.81 72 LEU B C 1
ATOM 1394 O O . LEU B 1 72 ? 4.863 -1.003 10.367 1 98.81 72 LEU B O 1
ATOM 1398 N N . HIS B 1 73 ? 5.145 -0.702 8.102 1 98.69 73 HIS B N 1
ATOM 1399 C CA . HIS B 1 73 ? 5.18 -2.141 7.867 1 98.69 73 HIS B CA 1
ATOM 1400 C C . HIS B 1 73 ? 5.742 -2.459 6.488 1 98.69 73 HIS B C 1
ATOM 1402 O O . HIS B 1 73 ? 6.074 -1.552 5.723 1 98.69 73 HIS B O 1
ATOM 1408 N N . ASN B 1 74 ? 5.988 -3.732 6.223 1 98.31 74 ASN B N 1
ATOM 1409 C CA . ASN B 1 74 ? 6.395 -4.152 4.887 1 98.31 74 ASN B CA 1
ATOM 1410 C C . ASN B 1 74 ? 5.191 -4.488 4.012 1 98.31 74 ASN B C 1
ATOM 1412 O O . ASN B 1 74 ? 4.117 -4.809 4.523 1 98.31 74 ASN B O 1
ATOM 1416 N N . HIS B 1 75 ? 5.352 -4.48 2.709 1 98.62 75 HIS B N 1
ATOM 1417 C CA . HIS B 1 75 ? 4.363 -4.988 1.766 1 98.62 75 HIS B CA 1
ATOM 1418 C C . HIS B 1 75 ? 4.809 -6.316 1.163 1 98.62 75 HIS B C 1
ATOM 1420 O O . HIS B 1 75 ? 3.979 -7.172 0.85 1 98.62 75 HIS B O 1
ATOM 1426 N N . TRP B 1 76 ? 6.098 -6.496 0.948 1 98.62 76 TRP B N 1
ATOM 1427 C CA . TRP B 1 76 ? 6.668 -7.602 0.187 1 98.62 76 TRP B CA 1
ATOM 1428 C C . TRP B 1 76 ? 7.715 -8.344 1.008 1 98.62 76 TRP B C 1
ATOM 1430 O O . TRP B 1 76 ? 8.32 -7.773 1.919 1 98.62 76 TRP B O 1
ATOM 1440 N N . ILE B 1 77 ? 7.887 -9.625 0.686 1 98.5 77 ILE B N 1
ATOM 1441 C CA . ILE B 1 77 ? 8.969 -10.391 1.304 1 98.5 77 ILE B CA 1
ATOM 1442 C C . ILE B 1 77 ? 10 -10.773 0.247 1 98.5 77 ILE B C 1
ATOM 1444 O O . ILE B 1 77 ? 9.75 -10.625 -0.953 1 98.5 77 ILE B O 1
ATOM 1448 N N . PHE B 1 78 ? 11.219 -11.141 0.643 1 98.25 78 PHE B N 1
ATOM 1449 C CA . PHE B 1 78 ? 12.352 -11.492 -0.21 1 98.25 78 PHE B CA 1
ATOM 1450 C C . PHE B 1 78 ? 12.844 -10.273 -0.982 1 98.25 78 PHE B C 1
ATOM 1452 O O . PHE B 1 78 ? 13.219 -10.383 -2.15 1 98.25 78 PHE B O 1
ATOM 1459 N N . THR B 1 79 ? 12.703 -9.164 -0.366 1 98.25 79 THR B N 1
ATOM 1460 C CA . THR B 1 79 ? 13.18 -7.914 -0.947 1 98.25 79 THR B CA 1
ATOM 1461 C C . THR B 1 79 ? 14.664 -7.727 -0.684 1 98.25 79 THR B C 1
ATOM 1463 O O . THR B 1 79 ? 15.164 -8.086 0.386 1 98.25 79 THR B O 1
ATOM 1466 N N . GLU B 1 80 ? 15.32 -7.156 -1.649 1 97.88 80 GLU B N 1
ATOM 1467 C CA . GLU B 1 80 ? 16.703 -6.73 -1.5 1 97.88 80 GLU B CA 1
ATOM 1468 C C . GLU B 1 80 ? 16.906 -5.32 -2.049 1 97.88 80 GLU B C 1
ATOM 1470 O O . GLU B 1 80 ? 16.812 -5.098 -3.256 1 97.88 80 GLU B O 1
ATOM 1475 N N . PRO B 1 81 ? 17.359 -4.379 -1.221 1 97.5 81 PRO B N 1
ATOM 1476 C CA . PRO B 1 81 ? 17.406 -4.449 0.242 1 97.5 81 PRO B CA 1
ATOM 1477 C C . PRO B 1 81 ? 16.016 -4.562 0.86 1 97.5 81 PRO B C 1
ATOM 1479 O O . PRO B 1 81 ? 15.008 -4.492 0.146 1 97.5 81 PRO B O 1
ATOM 1482 N N . ASN B 1 82 ? 16 -4.785 2.176 1 97.38 82 ASN B N 1
ATOM 1483 C CA . ASN B 1 82 ? 14.75 -4.68 2.918 1 97.38 82 ASN B CA 1
ATOM 1484 C C . ASN B 1 82 ? 14.188 -3.26 2.875 1 97.38 82 ASN B C 1
ATOM 1486 O O . ASN B 1 82 ? 14.914 -2.295 3.107 1 97.38 82 ASN B O 1
ATOM 1490 N N . ILE B 1 83 ? 12.953 -3.168 2.5 1 97.5 83 ILE B N 1
ATOM 1491 C CA . ILE B 1 83 ? 12.289 -1.867 2.51 1 97.5 83 ILE B CA 1
ATOM 1492 C C . ILE B 1 83 ? 10.984 -1.957 3.303 1 97.5 83 ILE B C 1
ATOM 1494 O O . ILE B 1 83 ? 10.375 -3.023 3.385 1 97.5 83 ILE B O 1
ATOM 1498 N N . LEU B 1 84 ? 10.656 -0.862 3.902 1 98.5 84 LEU B N 1
ATOM 1499 C CA . LEU B 1 84 ? 9.398 -0.689 4.625 1 98.5 84 LEU B CA 1
ATOM 1500 C C . LEU B 1 84 ? 8.547 0.406 3.988 1 98.5 84 LEU B C 1
ATOM 1502 O O . LEU B 1 84 ? 9 1.086 3.062 1 98.5 84 LEU B O 1
ATOM 1506 N N . TYR B 1 85 ? 7.324 0.457 4.461 1 98.56 85 TYR B N 1
ATOM 1507 C CA . TYR B 1 85 ? 6.41 1.52 4.055 1 98.56 85 TYR B CA 1
ATOM 1508 C C . TYR B 1 85 ? 5.84 2.242 5.266 1 98.56 85 TYR B C 1
ATOM 1510 O O . TYR B 1 85 ? 5.336 1.607 6.199 1 98.56 85 TYR B O 1
ATOM 1518 N N . ILE B 1 86 ? 5.969 3.527 5.211 1 98.81 86 ILE B N 1
ATOM 1519 C CA . ILE B 1 86 ? 5.344 4.34 6.25 1 98.81 86 ILE B CA 1
ATOM 1520 C C . ILE B 1 86 ? 4.113 5.043 5.68 1 98.81 86 ILE B C 1
ATOM 1522 O O . ILE B 1 86 ? 4.172 5.629 4.598 1 98.81 86 ILE B O 1
ATOM 1526 N N . HIS B 1 87 ? 2.984 4.887 6.289 1 98.81 87 HIS B N 1
ATOM 1527 C CA . HIS B 1 87 ? 1.736 5.562 5.957 1 98.81 87 HIS B CA 1
ATOM 1528 C C . HIS B 1 87 ? 1.418 6.66 6.969 1 98.81 87 HIS B C 1
ATOM 1530 O O . HIS B 1 87 ? 1.622 6.477 8.172 1 98.81 87 HIS B O 1
ATOM 1536 N N . PHE B 1 88 ? 0.91 7.738 6.512 1 98.88 88 PHE B N 1
ATOM 1537 C CA . PHE B 1 88 ? 0.523 8.828 7.402 1 98.88 88 PHE B CA 1
ATOM 1538 C C . PHE B 1 88 ? -0.633 9.625 6.812 1 98.88 88 PHE B C 1
ATOM 1540 O O . PHE B 1 88 ? -0.891 9.555 5.609 1 98.88 88 PHE B O 1
ATOM 1547 N N . GLN B 1 89 ? -1.354 10.297 7.719 1 98.88 89 GLN B N 1
ATOM 1548 C CA . GLN B 1 89 ? -2.621 10.891 7.309 1 98.88 89 GLN B CA 1
ATOM 1549 C C . GLN B 1 89 ? -2.922 12.156 8.117 1 98.88 89 GLN B C 1
ATOM 1551 O O . GLN B 1 89 ? -2.342 12.367 9.18 1 98.88 89 GLN B O 1
ATOM 1556 N N . SER B 1 90 ? -3.812 12.945 7.586 1 98.75 90 SER B N 1
ATOM 1557 C CA . SER B 1 90 ? -4.348 14.102 8.305 1 98.75 90 SER B CA 1
ATOM 1558 C C . SER B 1 90 ? -5.668 14.562 7.699 1 98.75 90 SER B C 1
ATOM 1560 O O . SER B 1 90 ? -6.02 14.172 6.586 1 98.75 90 SER B O 1
ATOM 1562 N N . VAL B 1 91 ? -6.457 15.328 8.445 1 98.69 91 VAL B N 1
ATOM 1563 C CA . VAL B 1 91 ? -7.598 16.094 7.961 1 98.69 91 VAL B CA 1
ATOM 1564 C C . VAL B 1 91 ? -7.324 17.594 8.141 1 98.69 91 VAL B C 1
ATOM 1566 O O . VAL B 1 91 ? -7.414 18.109 9.258 1 98.69 91 VAL B O 1
ATOM 1569 N N . GLU B 1 92 ? -6.957 18.234 7.129 1 98.75 92 GLU B N 1
ATOM 1570 C CA . GLU B 1 92 ? -6.555 19.641 7.086 1 98.75 92 GLU B CA 1
ATOM 1571 C C . GLU B 1 92 ? -6.473 20.141 5.648 1 98.75 92 GLU B C 1
ATOM 1573 O O . GLU B 1 92 ? -6.711 19.391 4.703 1 98.75 92 GLU B O 1
ATOM 1578 N N . PRO B 1 93 ? -6.246 21.469 5.383 1 98.62 93 PRO B N 1
ATOM 1579 C CA . PRO B 1 93 ? -6.09 21.938 4 1 98.62 93 PRO B CA 1
ATOM 1580 C C . PRO B 1 93 ? -4.98 21.203 3.254 1 98.62 93 PRO B C 1
ATOM 1582 O O . PRO B 1 93 ? -3.879 21.031 3.781 1 98.62 93 PRO B O 1
ATOM 1585 N N . PRO B 1 94 ? -5.254 20.781 2.045 1 98.06 94 PRO B N 1
ATOM 1586 C CA . PRO B 1 94 ? -4.293 19.969 1.304 1 98.06 94 PRO B CA 1
ATOM 1587 C C . PRO B 1 94 ? -2.928 20.641 1.171 1 98.06 94 PRO B C 1
ATOM 1589 O O . PRO B 1 94 ? -1.896 19.969 1.238 1 98.06 94 PRO B O 1
ATOM 1592 N N . LEU B 1 95 ? -2.893 21.922 0.967 1 98.06 95 LEU B N 1
ATOM 1593 C CA . LEU B 1 95 ? -1.622 22.625 0.793 1 98.06 95 LEU B CA 1
ATOM 1594 C C . LEU B 1 95 ? -0.805 22.594 2.082 1 98.06 95 LEU B C 1
ATOM 1596 O O . LEU B 1 95 ? 0.425 22.516 2.039 1 98.06 95 LEU B O 1
ATOM 1600 N N . THR B 1 96 ? -1.507 22.734 3.209 1 98.62 96 THR B N 1
ATOM 1601 C CA . THR B 1 96 ? -0.832 22.609 4.496 1 98.62 96 THR B CA 1
ATOM 1602 C C . THR B 1 96 ? -0.2 21.234 4.648 1 98.62 96 THR B C 1
ATOM 1604 O O . THR B 1 96 ? 0.979 21.109 4.988 1 98.62 96 THR B O 1
ATOM 1607 N N . PHE B 1 97 ? -0.953 20.234 4.348 1 98.62 97 PHE B N 1
ATOM 1608 C CA . PHE B 1 97 ? -0.453 18.859 4.41 1 98.62 97 PHE B CA 1
ATOM 1609 C C . PHE B 1 97 ? 0.731 18.688 3.469 1 98.62 97 PHE B C 1
ATOM 1611 O O . PHE B 1 97 ? 1.735 18.062 3.838 1 98.62 97 PHE B O 1
ATOM 1618 N N . ALA B 1 98 ? 0.617 19.172 2.285 1 97.75 98 ALA B N 1
ATOM 1619 C CA . ALA B 1 98 ? 1.672 19.031 1.285 1 97.75 98 ALA B CA 1
ATOM 1620 C C . ALA B 1 98 ? 2.971 19.672 1.762 1 97.75 98 ALA B C 1
ATOM 1622 O O . ALA B 1 98 ? 4.055 19.125 1.562 1 97.75 98 ALA B O 1
ATOM 1623 N N . LYS B 1 99 ? 2.854 20.828 2.363 1 98.12 99 LYS B N 1
ATOM 1624 C CA . LYS B 1 99 ? 4.031 21.516 2.871 1 98.12 99 LYS B CA 1
ATOM 1625 C C . LYS B 1 99 ? 4.688 20.734 4.004 1 98.12 99 LYS B C 1
ATOM 1627 O O . LYS B 1 99 ? 5.914 20.594 4.039 1 98.12 99 LYS B O 1
ATOM 1632 N N . LYS B 1 100 ? 3.893 20.281 4.93 1 98.31 100 LYS B N 1
ATOM 1633 C CA . LYS B 1 100 ? 4.398 19.484 6.035 1 98.31 100 LYS B CA 1
ATOM 1634 C C . LYS B 1 100 ? 5.082 18.219 5.527 1 98.31 100 LYS B C 1
ATOM 1636 O O . LYS B 1 100 ? 6.141 17.828 6.031 1 98.31 100 LYS B O 1
ATOM 1641 N N . THR B 1 101 ? 4.453 17.562 4.586 1 97.88 101 THR B N 1
ATOM 1642 C CA . THR B 1 101 ? 5.012 16.344 3.988 1 97.88 101 THR B CA 1
ATOM 1643 C C . THR B 1 101 ? 6.34 16.656 3.301 1 97.88 101 THR B C 1
ATOM 1645 O O . THR B 1 101 ? 7.316 15.922 3.467 1 97.88 101 THR B O 1
ATOM 1648 N N . ALA B 1 102 ? 6.402 17.734 2.547 1 96.56 102 ALA B N 1
ATOM 1649 C CA . ALA B 1 102 ? 7.641 18.125 1.88 1 96.56 102 ALA B CA 1
ATOM 1650 C C . ALA B 1 102 ? 8.766 18.344 2.891 1 96.56 102 ALA B C 1
ATOM 1652 O O . ALA B 1 102 ? 9.906 17.938 2.652 1 96.56 102 ALA B O 1
ATOM 1653 N N . ALA B 1 103 ? 8.445 18.984 3.963 1 97.31 103 ALA B N 1
ATOM 1654 C CA . ALA B 1 103 ? 9.43 19.188 5.02 1 97.31 103 ALA B CA 1
ATOM 1655 C C . ALA B 1 103 ? 9.961 17.859 5.543 1 97.31 103 ALA B C 1
ATOM 1657 O O . ALA B 1 103 ? 11.164 17.703 5.75 1 97.31 103 ALA B O 1
ATOM 1658 N N . ALA B 1 104 ? 9.086 16.938 5.738 1 97.56 104 ALA B N 1
ATOM 1659 C CA . ALA B 1 104 ? 9.492 15.625 6.246 1 97.56 104 ALA B CA 1
ATOM 1660 C C . ALA B 1 104 ? 10.336 14.875 5.223 1 97.56 104 ALA B C 1
ATOM 1662 O O . ALA B 1 104 ? 11.336 14.25 5.57 1 97.56 104 ALA B O 1
ATOM 1663 N N . LEU B 1 105 ? 9.922 14.961 3.979 1 96.25 105 LEU B N 1
ATOM 1664 C CA . LEU B 1 105 ? 10.602 14.242 2.906 1 96.25 105 LEU B CA 1
ATOM 1665 C C . LEU B 1 105 ? 12.023 14.766 2.711 1 96.25 105 LEU B C 1
ATOM 1667 O O . LEU B 1 105 ? 12.867 14.086 2.117 1 96.25 105 LEU B O 1
ATOM 1671 N N . SER B 1 106 ? 12.32 15.945 3.252 1 95.12 106 SER B N 1
ATOM 1672 C CA . SER B 1 106 ? 13.609 16.594 3.039 1 95.12 106 SER B CA 1
ATOM 1673 C C . SER B 1 106 ? 14.742 15.828 3.703 1 95.12 106 SER B C 1
ATOM 1675 O O . SER B 1 106 ? 15.914 16.031 3.383 1 95.12 106 SER B O 1
ATOM 1677 N N . VAL B 1 107 ? 14.43 14.93 4.57 1 95.38 107 VAL B N 1
ATOM 1678 C CA . VAL B 1 107 ? 15.469 14.227 5.305 1 95.38 107 VAL B CA 1
ATOM 1679 C C . VAL B 1 107 ? 15.758 12.883 4.633 1 95.38 107 VAL B C 1
ATOM 1681 O O . VAL B 1 107 ? 16.625 12.133 5.082 1 95.38 107 VAL B O 1
ATOM 1684 N N . LEU B 1 108 ? 14.961 12.539 3.652 1 92.56 108 LEU B N 1
ATOM 1685 C CA . LEU B 1 108 ? 15.18 11.305 2.904 1 92.56 108 LEU B CA 1
ATOM 1686 C C . LEU B 1 108 ? 16.125 11.539 1.732 1 92.56 108 LEU B C 1
ATOM 1688 O O . LEU B 1 108 ? 16.156 12.633 1.168 1 92.56 108 LEU B O 1
ATOM 1692 N N . ARG B 1 109 ? 16.922 10.516 1.35 1 75.38 109 ARG B N 1
ATOM 1693 C CA . ARG B 1 109 ? 17.938 10.602 0.297 1 75.38 109 ARG B CA 1
ATOM 1694 C C . ARG B 1 109 ? 17.312 10.43 -1.081 1 75.38 109 ARG B C 1
ATOM 1696 O O . ARG B 1 109 ? 16.281 9.766 -1.221 1 75.38 109 ARG B O 1
#

InterPro domains:
  IPR011094 Uncharacterised protein family, LppY/LpqO [PF07485] (2-106)